Protein AF-A0A383VF14-F1 (afdb_monomer_lite)

pLDDT: mean 72.53, std 19.48, range [25.81, 95.06]

Secondary structure (DSSP, 8-state):
----TTTTT-SSSSSEEEHHHHHHHHHHHTTT-TTHHHHHHHHHHHHHHHHHHHHHHHT--S-------------S-------SEEEHHHHHHHHHHHHTT-PPPP--HHHHHHHHHHHHHHHHHSEEETTTTEEE--S-PPPP------EEEEEETTEEEEE---BTTB-PPPEEEHHHHHHHHHHHHHH-SSHHHHHHHHHHHHHHHHH-------

Organism: Tetradesmus obliquus (NCBI:txid3088)

Sequence (218 aa):
MHGPPGEYADLNGDGKVDLVELARVLRAASKRYPHLAEHAAHLEAKNSRLGQAVCSAATAGGSAPCQLKASCPASKTCDLQAHDAMSCEEFKALLEKIDSKLRGLLATAQVAKQQGEFLAGVLASGRWEARSGQLAMKPQQPPFKYFHKGSLAYVGSDNAVMDIPRVGPLALPPLLGGQAGLLWRSYEVYAQISWGKKLRVAGEFLRTKLFGRNFSNF

InterPro domains:
  IPR018247 EF-Hand 1, calcium-binding site [PS00018] (10-22)
  IPR045024 Alternative NADH dehydrogenase [PTHR43706] (96-217)
  IPR054585 External alternative NADH-ubiquinone oxidoreductase-like, C-terminal domain [PF22366] (148-214)

Structure (mmCIF, N/CA/C/O backbone):
data_AF-A0A383VF14-F1
#
_entry.id   AF-A0A383VF14-F1
#
loop_
_atom_site.group_PDB
_atom_site.id
_atom_site.type_symbol
_atom_site.label_atom_id
_atom_site.label_alt_id
_atom_site.label_comp_id
_atom_site.label_asym_id
_atom_site.label_entity_id
_atom_site.label_seq_id
_atom_site.pdbx_PDB_ins_code
_atom_site.Cartn_x
_atom_site.Cartn_y
_atom_site.Cartn_z
_atom_site.occupancy
_atom_site.B_iso_or_equiv
_atom_site.auth_seq_id
_atom_site.auth_comp_id
_atom_site.auth_asym_id
_atom_site.auth_atom_id
_atom_site.pdbx_PDB_model_num
ATOM 1 N N . MET A 1 1 ? -40.628 -0.993 18.154 1.00 36.34 1 MET A N 1
ATOM 2 C CA . MET A 1 1 ? -40.624 0.252 18.947 1.00 36.34 1 MET A CA 1
ATOM 3 C C . MET A 1 1 ? -39.534 1.148 18.385 1.00 36.34 1 MET A C 1
ATOM 5 O O . MET A 1 1 ? -38.370 0.909 18.666 1.00 36.34 1 MET A O 1
ATOM 9 N N . HIS A 1 2 ? -39.890 2.064 17.484 1.00 37.75 2 HIS A N 1
ATOM 10 C CA . HIS A 1 2 ? -38.945 2.974 16.830 1.00 37.75 2 HIS A CA 1
ATOM 11 C C . HIS A 1 2 ? -39.374 4.409 17.154 1.00 37.75 2 HIS A C 1
ATOM 13 O O . HIS A 1 2 ? -40.258 4.948 16.498 1.00 37.75 2 HIS A O 1
ATOM 19 N N . GLY A 1 3 ? -38.795 4.974 18.216 1.00 39.62 3 GLY A N 1
ATOM 20 C CA . GLY A 1 3 ? -38.804 6.418 18.473 1.00 39.62 3 GLY A CA 1
ATOM 21 C C . GLY A 1 3 ? -37.664 7.111 17.710 1.00 39.62 3 GLY A C 1
ATOM 22 O O . GLY A 1 3 ? -36.742 6.418 17.256 1.00 39.62 3 GLY A O 1
ATOM 23 N N . PRO A 1 4 ? -37.723 8.441 17.528 1.00 41.03 4 PRO A N 1
ATOM 24 C CA . PRO A 1 4 ? -36.755 9.212 16.749 1.00 41.03 4 PRO A CA 1
ATOM 25 C C . PRO A 1 4 ? -35.310 9.064 17.273 1.00 41.03 4 PRO A C 1
ATOM 27 O O . PRO A 1 4 ? -35.102 8.917 18.475 1.00 41.03 4 PRO A O 1
ATOM 30 N N . PRO A 1 5 ? -34.292 9.137 16.389 1.00 48.50 5 PRO A N 1
ATOM 31 C CA . PRO A 1 5 ? -32.897 8.807 16.699 1.00 48.50 5 PRO A CA 1
ATOM 32 C C . PRO A 1 5 ? -32.195 9.639 17.786 1.00 48.50 5 PRO A C 1
ATOM 34 O O . PRO A 1 5 ? -31.083 9.297 18.179 1.00 48.50 5 PRO A O 1
ATOM 37 N N . GLY A 1 6 ? -32.811 10.730 18.248 1.00 48.41 6 GLY A N 1
ATOM 38 C CA . GLY A 1 6 ? -32.229 11.649 19.232 1.00 48.41 6 GLY A CA 1
ATOM 39 C C . GLY A 1 6 ? -32.625 11.376 20.683 1.00 48.41 6 GLY A C 1
ATOM 40 O O . GLY A 1 6 ? -31.916 11.804 21.583 1.00 48.41 6 GLY A O 1
ATOM 41 N N . GLU A 1 7 ? -33.709 10.638 20.921 1.00 53.25 7 GLU A N 1
ATOM 42 C CA . GLU A 1 7 ? -34.327 10.517 22.253 1.00 53.25 7 GLU A CA 1
ATOM 43 C C . GLU A 1 7 ? -33.590 9.528 23.176 1.00 53.25 7 GLU A C 1
ATOM 45 O O . GLU A 1 7 ? -33.872 9.434 24.361 1.00 53.25 7 GLU A O 1
ATOM 50 N N . TYR A 1 8 ? -32.631 8.762 22.645 1.00 57.91 8 TYR A N 1
ATOM 51 C CA . TYR A 1 8 ? -31.917 7.739 23.422 1.00 57.91 8 TYR A CA 1
ATOM 52 C C . TYR A 1 8 ? -30.677 8.266 24.152 1.00 57.91 8 TYR A C 1
ATOM 54 O O . TYR A 1 8 ? -30.090 7.530 24.947 1.00 57.91 8 TYR A O 1
ATOM 62 N N . ALA A 1 9 ? -30.214 9.469 23.801 1.00 62.44 9 ALA A N 1
ATOM 63 C CA . ALA A 1 9 ? -28.977 10.030 24.336 1.00 62.44 9 ALA A CA 1
ATOM 64 C C . ALA A 1 9 ? -29.211 10.969 25.521 1.00 62.44 9 ALA A C 1
ATOM 66 O O . ALA A 1 9 ? -28.377 10.997 26.418 1.00 62.44 9 ALA A O 1
ATOM 67 N N . ASP A 1 10 ? -30.339 11.670 25.517 1.00 69.25 10 ASP A N 1
ATOM 68 C CA . ASP A 1 10 ? -30.781 12.595 26.556 1.00 69.25 10 ASP A CA 1
ATOM 69 C C . ASP A 1 10 ? -31.700 11.831 27.528 1.00 69.25 10 ASP A C 1
ATOM 71 O O . ASP A 1 10 ? -32.821 11.457 27.179 1.00 69.25 10 ASP A O 1
ATOM 75 N N . LEU A 1 11 ? -31.186 11.489 28.715 1.00 67.12 11 LEU A N 1
ATOM 76 C CA . LEU A 1 11 ? -31.912 10.693 29.715 1.00 67.12 11 LEU A CA 1
ATOM 77 C C . LEU A 1 11 ? -32.597 11.568 30.768 1.00 67.12 11 LEU A C 1
ATOM 79 O O . LEU A 1 11 ? -33.453 11.071 31.504 1.00 67.12 11 LEU A O 1
ATOM 83 N N . ASN A 1 12 ? -32.194 12.831 30.875 1.00 73.62 12 ASN A N 1
ATOM 84 C CA . ASN A 1 12 ? -32.719 13.793 31.835 1.00 73.62 12 ASN A CA 1
ATOM 85 C C . ASN A 1 12 ? -33.833 14.679 31.224 1.00 73.62 12 ASN A C 1
ATOM 87 O O . ASN A 1 12 ? -34.572 15.317 31.975 1.00 73.62 12 ASN A O 1
ATOM 91 N N . GLY A 1 13 ? -34.011 14.643 29.899 1.00 70.69 13 GLY A N 1
ATOM 92 C CA . GLY A 1 13 ? -35.032 15.363 29.145 1.00 70.69 13 GLY A CA 1
ATOM 93 C C . GLY A 1 13 ? -34.761 16.862 29.024 1.00 70.69 13 GLY A C 1
ATOM 94 O O . GLY A 1 13 ? -35.712 17.632 28.864 1.00 70.69 13 GLY A O 1
ATOM 95 N N . ASP A 1 14 ? -33.509 17.299 29.160 1.00 75.81 14 ASP A N 1
ATOM 96 C CA . ASP A 1 14 ? -33.130 18.714 29.191 1.00 75.81 14 ASP A CA 1
ATOM 97 C C . ASP A 1 14 ? -32.786 19.306 27.809 1.00 75.81 14 ASP A C 1
ATOM 99 O O . ASP A 1 14 ? -32.550 20.515 27.684 1.00 75.81 14 ASP A O 1
ATOM 103 N N . GLY A 1 15 ? -32.798 18.484 26.755 1.00 69.81 15 GLY A N 1
ATOM 104 C CA . GLY A 1 15 ? -32.463 18.868 25.386 1.00 69.81 15 GLY A CA 1
ATOM 105 C C . GLY A 1 15 ? -30.963 19.078 25.145 1.00 69.81 15 GLY A C 1
ATOM 106 O O . GLY A 1 15 ? -30.573 19.558 24.072 1.00 69.81 15 GLY A O 1
ATOM 107 N N . LYS A 1 16 ? -30.111 18.749 26.116 1.00 74.12 16 LYS A N 1
ATOM 108 C CA . LYS A 1 16 ? -28.647 18.779 26.052 1.00 74.12 16 LY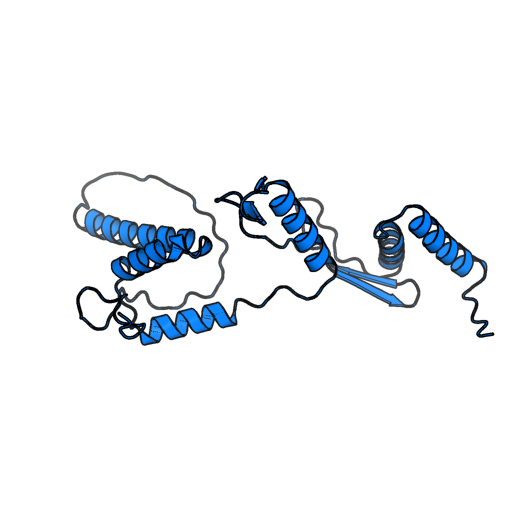S A CA 1
ATOM 109 C C . LYS A 1 16 ? -28.113 17.357 26.241 1.00 74.12 16 LYS A C 1
ATOM 111 O O . LYS A 1 16 ? -28.851 16.419 26.501 1.00 74.12 16 LYS A O 1
ATOM 116 N N . VAL A 1 17 ? -26.825 17.168 25.960 1.00 73.38 17 VAL A N 1
ATOM 117 C CA . VAL A 1 17 ? -26.173 15.868 26.159 1.00 73.38 17 VAL A CA 1
ATOM 118 C C . VAL A 1 17 ? -24.937 16.092 27.007 1.00 73.38 17 VAL A C 1
ATOM 120 O O . VAL A 1 17 ? -23.941 16.655 26.539 1.00 73.38 17 VAL A O 1
ATOM 123 N N . ASP A 1 18 ? -24.995 15.629 28.249 1.00 76.25 18 ASP A N 1
ATOM 124 C CA . ASP A 1 18 ? -23.868 15.720 29.167 1.00 76.25 18 ASP A CA 1
ATOM 125 C C . ASP A 1 18 ? -22.747 14.749 28.770 1.00 76.25 18 ASP A C 1
ATOM 127 O O . ASP A 1 18 ? -22.966 13.688 28.176 1.00 76.25 18 ASP A O 1
ATOM 131 N N . LEU A 1 19 ? -21.510 15.052 29.177 1.00 73.06 19 LEU A N 1
ATOM 132 C CA . LEU A 1 19 ? -20.345 14.171 28.984 1.00 73.06 19 LEU A CA 1
ATOM 133 C C . LEU A 1 19 ? -20.573 12.752 29.536 1.00 73.06 19 LEU A C 1
ATOM 135 O O . LEU A 1 19 ? -20.058 11.775 28.985 1.00 73.06 19 LEU A O 1
ATOM 139 N N . VAL A 1 20 ? -21.354 12.634 30.614 1.00 76.38 20 VAL A N 1
ATOM 140 C CA . VAL A 1 20 ? -21.713 11.362 31.260 1.00 76.38 20 VAL A CA 1
ATOM 141 C C . VAL A 1 20 ? -22.677 10.552 30.397 1.00 76.38 20 VAL A C 1
ATOM 143 O O . VAL A 1 20 ? -22.502 9.341 30.231 1.00 76.38 20 VAL A O 1
ATOM 146 N N . GLU A 1 21 ? -23.687 11.212 29.843 1.00 80.44 21 GLU A N 1
ATOM 147 C CA . GLU A 1 21 ? -24.684 10.594 28.975 1.00 80.44 21 GLU A CA 1
ATOM 148 C C . GLU A 1 21 ? -24.051 10.188 27.646 1.00 80.44 21 GLU A C 1
ATOM 150 O O . GLU A 1 21 ? -24.181 9.039 27.220 1.00 80.44 21 GLU A O 1
ATOM 155 N N . LEU A 1 22 ? -23.230 11.066 27.064 1.00 80.12 22 LEU A N 1
ATOM 156 C CA . LEU A 1 22 ? -22.477 10.792 25.848 1.00 80.12 22 LEU A CA 1
ATOM 157 C C . LEU A 1 22 ? -21.520 9.605 26.015 1.00 80.12 22 LEU A C 1
ATOM 159 O O . LEU A 1 22 ? -21.487 8.712 25.165 1.00 80.12 22 LEU A O 1
ATOM 163 N N . ALA A 1 23 ? -20.754 9.554 27.109 1.00 79.50 23 ALA A N 1
ATOM 164 C CA . ALA A 1 23 ? -19.870 8.426 27.392 1.00 79.50 23 ALA A CA 1
ATOM 165 C C . ALA A 1 23 ? -20.654 7.108 27.497 1.00 79.50 23 ALA A C 1
ATOM 167 O O . ALA A 1 23 ? -20.235 6.089 26.945 1.00 79.50 23 ALA A O 1
ATOM 168 N N . ARG A 1 24 ? -21.827 7.132 28.139 1.00 79.19 24 ARG A N 1
ATOM 169 C CA . ARG A 1 24 ? -22.715 5.971 28.281 1.00 79.19 24 ARG A CA 1
ATOM 170 C C . ARG A 1 24 ? -23.269 5.507 26.936 1.00 79.19 24 ARG A C 1
ATOM 172 O O . ARG A 1 24 ? -23.232 4.309 26.653 1.00 79.19 24 ARG A O 1
ATOM 179 N N . VAL A 1 25 ? -23.722 6.432 26.091 1.00 82.56 25 VAL A N 1
ATOM 180 C CA . VAL A 1 25 ? -24.213 6.142 24.735 1.00 82.56 25 VAL A CA 1
ATOM 181 C C . VAL A 1 25 ? -23.100 5.553 23.877 1.00 82.56 25 VAL A C 1
ATOM 183 O O . VAL A 1 25 ? -23.288 4.505 23.261 1.00 82.56 25 VAL A O 1
ATOM 186 N N . LEU A 1 26 ? -21.911 6.157 23.887 1.00 78.75 26 LEU A N 1
ATOM 187 C CA . LEU A 1 26 ? -20.752 5.648 23.152 1.00 78.75 26 LEU A CA 1
ATOM 188 C C . LEU A 1 26 ? -20.317 4.270 23.655 1.00 78.75 26 LEU A C 1
ATOM 190 O O . LEU A 1 26 ? -19.929 3.422 22.854 1.00 78.75 26 LEU A O 1
ATOM 194 N N . ARG A 1 27 ? -20.442 3.996 24.957 1.00 80.44 27 ARG A N 1
ATOM 195 C CA . ARG A 1 27 ? -20.149 2.679 25.538 1.00 80.44 27 ARG A CA 1
ATOM 196 C C . ARG A 1 27 ? -21.215 1.631 25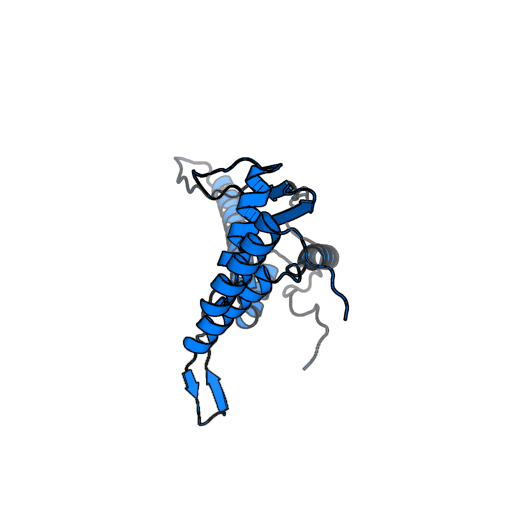.224 1.00 80.44 27 ARG A C 1
ATOM 198 O O . ARG A 1 27 ? -20.897 0.452 25.096 1.00 80.44 27 ARG A O 1
ATOM 205 N N . ALA A 1 28 ? -22.470 2.035 25.057 1.00 81.38 28 ALA A N 1
ATOM 206 C CA . ALA A 1 28 ? -23.517 1.158 24.545 1.00 81.38 28 ALA A CA 1
ATOM 207 C C . ALA A 1 28 ? -23.299 0.856 23.053 1.00 81.38 28 ALA A C 1
ATOM 209 O O . ALA A 1 28 ? -23.361 -0.304 22.639 1.00 81.38 28 ALA A O 1
ATOM 210 N N . ALA A 1 29 ? -22.962 1.878 22.263 1.00 79.56 29 ALA A N 1
ATOM 211 C CA . ALA A 1 29 ? -22.654 1.763 20.842 1.00 79.56 29 ALA A CA 1
ATOM 212 C C . ALA A 1 29 ? -21.360 0.976 20.578 1.00 79.56 29 ALA A C 1
ATOM 214 O O . ALA A 1 29 ? -21.258 0.294 19.556 1.00 79.56 29 ALA A O 1
ATOM 215 N N . SER A 1 30 ? -20.397 0.995 21.506 1.00 80.12 30 SER A N 1
ATOM 216 C CA . SER A 1 30 ? -19.124 0.285 21.347 1.00 80.12 30 SER A CA 1
ATOM 217 C C . SER A 1 30 ? -19.275 -1.235 21.271 1.00 80.12 30 SER A C 1
ATOM 219 O O . SER A 1 30 ? -18.453 -1.895 20.637 1.00 80.12 30 SER A O 1
ATOM 221 N N . LYS A 1 31 ? -20.373 -1.790 21.810 1.00 77.75 31 LYS A N 1
ATOM 222 C CA . LYS A 1 31 ? -20.743 -3.207 21.634 1.00 77.75 31 LYS A CA 1
ATOM 223 C C . LYS A 1 31 ? -20.913 -3.588 20.161 1.00 77.75 31 LYS A C 1
ATOM 225 O O . LYS A 1 31 ? -20.685 -4.737 19.801 1.00 77.75 31 LYS A O 1
ATOM 230 N N . ARG A 1 32 ? -21.322 -2.632 19.321 1.00 77.06 32 ARG A N 1
ATOM 231 C CA . ARG A 1 32 ? -21.486 -2.799 17.870 1.00 77.06 32 ARG A CA 1
ATOM 232 C C . ARG A 1 32 ? -20.312 -2.218 17.081 1.00 77.06 32 ARG A C 1
ATOM 234 O O . ARG A 1 32 ? -19.979 -2.742 16.024 1.00 77.06 32 ARG A O 1
ATOM 241 N N . TYR A 1 33 ? -19.672 -1.173 17.606 1.00 75.62 33 TYR A N 1
ATOM 242 C CA . TYR A 1 33 ? -18.582 -0.447 16.957 1.00 75.62 33 TYR A CA 1
ATOM 243 C C . TYR A 1 33 ? -17.360 -0.327 17.888 1.00 75.62 33 TYR A C 1
ATOM 245 O O . TYR A 1 33 ? -17.250 0.642 18.640 1.00 75.62 33 TYR A O 1
ATOM 253 N N . PRO A 1 34 ? -16.396 -1.265 17.835 1.00 74.12 34 PRO A N 1
ATOM 254 C CA . PRO A 1 34 ? -15.325 -1.362 18.833 1.00 74.12 34 PRO A CA 1
ATOM 255 C C . PRO A 1 34 ? -14.395 -0.137 18.890 1.00 74.12 34 PRO A C 1
ATOM 257 O O . PRO A 1 34 ? -13.812 0.134 19.936 1.00 74.12 34 PRO A O 1
ATOM 260 N N . HIS A 1 35 ? -14.298 0.648 17.812 1.00 72.94 35 HIS A N 1
ATOM 261 C CA . HIS A 1 35 ? -13.503 1.883 17.786 1.00 72.94 35 HIS A CA 1
ATOM 262 C C . HIS A 1 35 ? -14.054 2.982 18.714 1.00 72.94 35 HIS A C 1
ATOM 264 O O . HIS A 1 35 ? -13.301 3.840 19.164 1.00 72.94 35 HIS A O 1
ATOM 270 N N . LEU A 1 36 ? -15.347 2.943 19.059 1.00 72.44 36 LEU A N 1
ATOM 271 C CA . LEU A 1 36 ? -15.965 3.919 19.964 1.00 72.44 36 LEU A CA 1
ATOM 272 C C . LEU A 1 36 ? -15.592 3.687 21.437 1.00 72.44 36 LEU A C 1
ATOM 274 O O . LEU A 1 36 ? -15.771 4.583 22.259 1.00 72.44 36 LEU A O 1
ATOM 278 N N . ALA A 1 37 ? -15.047 2.514 21.782 1.00 74.25 37 ALA A N 1
ATOM 279 C CA . ALA A 1 37 ? -14.656 2.193 23.153 1.00 74.25 37 ALA A CA 1
ATOM 280 C C . ALA A 1 37 ? -13.527 3.101 23.668 1.00 74.25 37 ALA A C 1
ATOM 282 O O . ALA A 1 37 ? -13.565 3.530 24.820 1.00 74.25 37 ALA A O 1
ATOM 283 N N . GLU A 1 38 ? -12.553 3.433 22.813 1.00 73.25 38 GLU A N 1
ATOM 284 C CA . GLU A 1 38 ? -11.454 4.337 23.174 1.00 73.25 38 GLU A CA 1
ATOM 285 C C . GLU A 1 38 ? -11.965 5.760 23.429 1.00 73.25 38 GLU A C 1
ATOM 287 O O . GLU A 1 38 ? -11.553 6.411 24.390 1.00 73.25 38 GLU A O 1
ATOM 292 N N . HIS A 1 39 ? -12.923 6.218 22.621 1.00 73.56 39 HIS A N 1
ATOM 293 C CA . HIS A 1 39 ? -13.555 7.523 22.792 1.00 73.56 39 HIS A CA 1
ATOM 294 C C . HIS A 1 39 ? -14.384 7.594 24.078 1.00 73.56 39 HIS A C 1
ATOM 296 O O . HIS A 1 39 ? -14.264 8.570 24.816 1.00 73.56 39 HIS A O 1
ATOM 302 N N . ALA A 1 40 ? -15.154 6.549 24.393 1.00 76.38 40 ALA A N 1
ATOM 303 C CA . ALA A 1 40 ? -15.890 6.463 25.652 1.00 76.38 40 ALA A CA 1
ATOM 304 C C . ALA A 1 40 ? -14.943 6.510 26.864 1.00 76.38 40 ALA A C 1
ATOM 306 O O . ALA A 1 40 ? -15.148 7.309 27.774 1.00 76.38 40 ALA A O 1
ATOM 307 N N . ALA A 1 41 ? -13.854 5.733 26.842 1.00 76.44 41 ALA A N 1
ATOM 308 C CA . ALA A 1 41 ? -12.850 5.739 27.907 1.00 76.44 41 ALA A CA 1
ATOM 309 C C . ALA A 1 41 ? -12.159 7.106 28.059 1.00 76.44 41 ALA A C 1
ATOM 311 O O . ALA A 1 41 ? -11.885 7.554 29.172 1.00 76.44 41 ALA A O 1
ATOM 312 N N . HIS A 1 42 ? -11.899 7.800 26.949 1.00 79.50 42 HIS A N 1
ATOM 313 C CA . HIS A 1 42 ? -11.309 9.136 26.973 1.00 79.50 42 HIS A CA 1
ATOM 314 C C . HIS A 1 42 ? -12.253 10.187 27.578 1.00 79.50 42 HIS A C 1
ATOM 316 O O . HIS A 1 42 ? -11.807 11.058 28.328 1.00 79.50 42 HIS A O 1
ATOM 322 N N . LEU A 1 43 ? -13.552 10.106 27.281 1.00 75.81 43 LEU A N 1
ATOM 323 C CA . LEU A 1 43 ? -14.564 11.002 27.844 1.00 75.81 43 LEU A CA 1
ATOM 324 C C . LEU A 1 43 ? -14.787 10.734 29.339 1.00 75.81 43 LEU A C 1
ATOM 326 O O . LEU A 1 43 ? -14.811 11.677 30.127 1.00 75.81 43 LEU A O 1
ATOM 330 N N . GLU A 1 44 ? -14.831 9.466 29.755 1.00 77.44 44 GLU A N 1
ATOM 331 C CA . GLU A 1 44 ? -14.886 9.071 31.172 1.00 77.44 44 GLU A CA 1
ATOM 332 C C . GLU A 1 44 ? -13.663 9.571 31.952 1.00 77.44 44 GLU A C 1
ATOM 334 O O . GLU A 1 44 ? -13.801 10.064 33.074 1.00 77.44 44 GLU A O 1
ATOM 339 N N . ALA A 1 45 ? -12.470 9.508 31.350 1.00 75.81 45 ALA A N 1
ATOM 340 C CA . ALA A 1 45 ? -11.236 10.028 31.937 1.00 75.81 45 ALA A CA 1
ATOM 341 C C . ALA A 1 45 ? -11.247 11.560 32.083 1.00 75.81 45 ALA A C 1
ATOM 343 O O . ALA A 1 45 ? -10.705 12.091 33.051 1.00 75.81 45 ALA A O 1
ATOM 344 N N . LYS A 1 46 ? -11.862 12.292 31.146 1.00 73.31 46 LYS A N 1
ATOM 345 C CA . LYS A 1 46 ? -12.046 13.748 31.266 1.00 73.31 46 LYS A CA 1
ATOM 346 C C . LYS A 1 46 ? -13.040 14.103 32.366 1.00 73.31 46 LYS A C 1
ATOM 348 O O . LYS A 1 46 ? -12.728 14.967 33.179 1.00 73.31 46 LYS A O 1
ATOM 353 N N . ASN A 1 47 ? -14.164 13.391 32.441 1.00 71.44 47 ASN A N 1
ATOM 354 C CA . ASN A 1 47 ? -15.162 13.587 33.490 1.00 71.44 47 ASN A CA 1
ATOM 355 C C . ASN A 1 47 ? -14.577 13.328 34.890 1.00 71.44 47 ASN A C 1
ATOM 357 O O . ASN A 1 47 ? -14.742 14.126 35.805 1.00 71.44 47 ASN A O 1
ATOM 361 N N . SER A 1 48 ? -13.805 12.250 35.049 1.00 62.09 48 SER A N 1
ATOM 362 C CA . SER A 1 48 ? -13.144 11.940 36.324 1.00 62.09 48 SER A CA 1
ATOM 363 C C . SER A 1 48 ? -12.012 12.913 36.671 1.00 62.09 48 SER A C 1
ATOM 365 O O . SER A 1 48 ? -11.826 13.200 37.847 1.00 62.09 48 SER A O 1
ATOM 367 N N . ARG A 1 49 ? -11.307 13.503 35.694 1.00 59.91 49 ARG A N 1
ATOM 368 C CA . ARG A 1 49 ? -10.336 14.590 35.941 1.00 59.91 49 ARG A CA 1
ATOM 369 C C . ARG A 1 49 ? -10.996 15.912 36.331 1.00 59.91 49 ARG A C 1
ATOM 371 O O . ARG A 1 49 ? -10.447 16.605 37.177 1.00 59.91 49 ARG A O 1
ATOM 378 N N . LEU A 1 50 ? -12.152 16.245 35.759 1.00 49.66 50 LEU A N 1
ATOM 379 C CA . LEU A 1 50 ? -12.971 17.390 36.175 1.00 49.66 50 LEU A CA 1
ATOM 380 C C . LEU A 1 50 ? -13.544 17.171 37.581 1.00 49.66 50 LEU A C 1
ATOM 382 O O . LEU A 1 50 ? -13.388 18.035 38.436 1.00 49.66 50 LEU A O 1
ATOM 386 N N . GLY A 1 51 ? -14.068 15.979 37.874 1.00 48.22 51 GLY A N 1
ATOM 387 C CA . GLY A 1 51 ? -14.508 15.601 39.220 1.00 48.22 51 GLY A CA 1
ATOM 388 C C . GLY A 1 51 ? -13.372 15.607 40.248 1.00 48.22 51 GLY A C 1
ATOM 389 O O . GLY A 1 51 ? -13.543 16.106 41.354 1.00 48.22 51 GLY A O 1
ATOM 390 N N . GLN A 1 52 ? -12.177 15.136 39.882 1.00 49.12 52 GLN A N 1
ATOM 391 C CA . GLN A 1 52 ? -11.001 15.145 40.755 1.00 49.12 52 GLN A CA 1
ATOM 392 C C . GLN A 1 52 ? -10.416 16.558 40.918 1.00 49.12 52 GLN A C 1
ATOM 394 O O . GLN A 1 52 ? -9.959 16.881 42.008 1.00 49.12 52 GLN A O 1
ATOM 399 N N . ALA A 1 53 ? -10.502 17.423 39.900 1.00 40.03 53 ALA A N 1
ATOM 400 C CA . ALA A 1 53 ? -10.154 18.841 39.994 1.00 40.03 53 ALA A CA 1
ATOM 401 C C . ALA A 1 53 ? -11.124 19.606 40.914 1.00 40.03 53 ALA A C 1
ATOM 403 O O . ALA A 1 53 ? -10.670 20.352 41.778 1.00 40.03 53 ALA A O 1
ATOM 404 N N . VAL A 1 54 ? -12.433 19.354 40.809 1.00 41.72 54 VAL A N 1
ATOM 405 C CA . VAL A 1 54 ? -13.473 19.937 41.678 1.00 41.72 54 VAL A CA 1
ATOM 406 C C . VAL A 1 54 ? -13.366 19.405 43.115 1.00 41.72 54 VAL A C 1
ATOM 408 O O . VAL A 1 54 ? -13.425 20.188 44.061 1.00 41.72 54 VAL A O 1
ATOM 411 N N . CYS A 1 55 ? -13.087 18.111 43.309 1.00 32.00 55 CYS A N 1
ATOM 412 C CA . CYS A 1 55 ? -12.789 17.555 44.632 1.00 32.00 55 CYS A CA 1
ATOM 413 C C . CYS A 1 55 ? -11.467 18.092 45.205 1.00 32.00 55 CYS A C 1
ATOM 415 O O . CYS A 1 55 ? -11.411 18.394 46.392 1.00 32.00 55 CYS A O 1
ATOM 417 N N . SER A 1 56 ? -10.424 18.288 44.390 1.00 30.66 56 SER A N 1
ATOM 418 C CA . SER A 1 56 ? -9.146 18.868 44.841 1.00 30.66 56 SER A CA 1
ATOM 419 C C . SER A 1 56 ? -9.211 20.378 45.099 1.00 30.66 56 SER A C 1
ATOM 421 O O . SER A 1 56 ? -8.452 20.883 45.919 1.00 30.66 56 SER A O 1
ATOM 423 N N . ALA A 1 57 ? -10.161 21.092 44.486 1.00 35.50 57 ALA A N 1
ATOM 424 C CA . ALA A 1 57 ? -10.502 22.466 44.853 1.00 35.50 57 ALA A CA 1
ATOM 425 C C . ALA A 1 57 ? -11.290 22.526 46.177 1.00 35.50 57 ALA A C 1
ATOM 427 O O . ALA A 1 57 ? -11.163 23.493 46.922 1.00 35.50 57 ALA A O 1
ATOM 428 N N . ALA A 1 58 ? -12.036 21.466 46.514 1.00 34.53 58 ALA A N 1
ATOM 429 C CA . ALA A 1 58 ? -12.680 21.291 47.819 1.00 34.53 58 ALA A CA 1
ATOM 430 C C . ALA A 1 58 ? -11.741 20.711 48.903 1.00 34.53 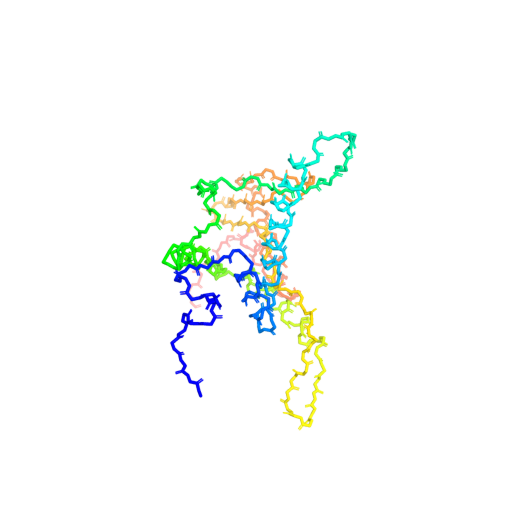58 ALA A C 1
ATOM 432 O O . ALA A 1 58 ? -12.063 20.759 50.086 1.00 34.53 58 ALA A O 1
ATOM 433 N N . THR A 1 59 ? -10.566 20.197 48.524 1.00 38.38 59 THR A N 1
ATOM 434 C CA . THR A 1 59 ? -9.521 19.700 49.439 1.00 38.38 59 THR A CA 1
ATOM 435 C C . THR A 1 59 ? -8.147 20.266 49.074 1.00 38.38 59 THR A C 1
ATOM 437 O O . THR A 1 59 ? -7.167 19.550 48.887 1.00 38.38 59 THR A O 1
ATOM 440 N N . ALA A 1 60 ? -8.046 21.594 49.018 1.00 37.59 60 ALA A N 1
ATOM 441 C CA . ALA A 1 60 ? -6.759 22.276 49.091 1.00 37.59 60 ALA A CA 1
ATOM 442 C C . ALA A 1 60 ? -6.285 22.298 50.554 1.00 37.59 60 ALA A C 1
ATOM 444 O O . ALA A 1 60 ? -6.412 23.286 51.272 1.00 37.59 60 ALA A O 1
ATOM 445 N N . GLY A 1 61 ? -5.752 21.155 50.982 1.00 31.86 61 GLY A N 1
ATOM 446 C CA . GLY A 1 61 ? -5.102 20.934 52.264 1.00 31.86 61 GLY A CA 1
ATOM 447 C C . GLY A 1 61 ? -4.140 19.750 52.176 1.00 31.86 61 GLY A C 1
ATOM 448 O O . GLY A 1 61 ? -4.396 18.716 52.773 1.00 31.86 61 GLY A O 1
ATOM 449 N N . GLY A 1 62 ? -3.033 19.910 51.437 1.00 29.95 62 GLY A N 1
ATOM 450 C CA . GLY A 1 62 ? -1.798 19.145 51.666 1.00 29.95 62 GLY A CA 1
ATOM 451 C C . GLY A 1 62 ? -1.406 18.029 50.676 1.00 29.95 62 GLY A C 1
ATOM 452 O O . GLY A 1 62 ? -1.990 16.956 50.646 1.00 29.95 62 GLY A O 1
ATOM 453 N N . SER A 1 63 ? -0.260 18.259 50.017 1.00 26.48 63 SER A N 1
ATOM 454 C CA . SER A 1 63 ? 0.774 17.299 49.556 1.00 26.48 63 SER A CA 1
ATOM 455 C C . SER A 1 63 ? 0.598 16.435 48.279 1.00 26.48 63 SER A C 1
ATOM 457 O O . SER A 1 63 ? 0.004 15.369 48.292 1.00 26.48 63 SER A O 1
ATOM 459 N N . ALA A 1 64 ? 1.303 16.895 47.228 1.00 36.47 64 ALA A N 1
ATOM 460 C CA . ALA A 1 64 ? 2.257 16.198 46.331 1.00 36.47 64 ALA A CA 1
ATOM 461 C C . ALA A 1 64 ? 1.822 15.051 45.364 1.00 36.47 64 ALA A C 1
ATOM 463 O O . ALA A 1 64 ? 0.878 14.317 45.623 1.00 36.47 64 ALA A O 1
ATOM 464 N N . PRO A 1 65 ? 2.512 14.890 44.202 1.00 40.81 65 PRO A N 1
ATOM 465 C CA . PRO A 1 65 ? 1.860 14.568 42.927 1.00 40.81 65 PRO A CA 1
ATOM 466 C C . PRO A 1 65 ? 2.208 13.187 42.335 1.00 40.81 65 PRO A C 1
ATOM 468 O O . PRO A 1 65 ? 3.344 12.725 42.412 1.00 40.81 65 PRO A O 1
ATOM 471 N N . CYS A 1 66 ? 1.263 12.585 41.605 1.00 25.81 66 CYS A N 1
ATOM 472 C CA . CYS A 1 66 ? 1.522 11.443 40.722 1.00 25.81 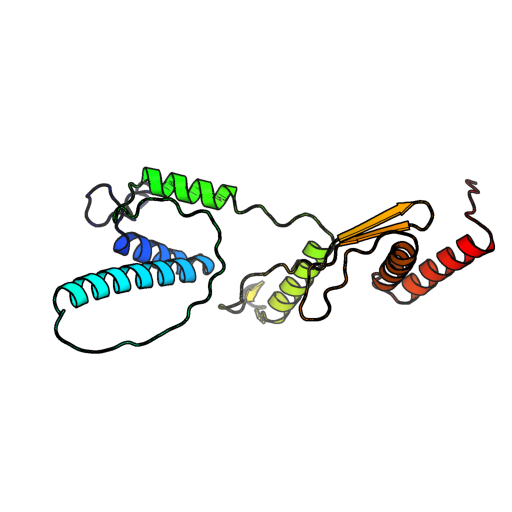66 CYS A CA 1
ATOM 473 C C . CYS A 1 66 ? 1.575 11.901 39.255 1.00 25.81 66 CYS A C 1
ATOM 475 O O . CYS A 1 66 ? 0.566 12.255 38.649 1.00 25.81 66 CYS A O 1
ATOM 477 N N . GLN A 1 67 ? 2.779 11.897 38.687 1.00 31.48 67 GLN A N 1
ATOM 478 C CA . GLN A 1 67 ? 3.054 12.185 37.280 1.00 31.48 67 GLN A CA 1
ATOM 479 C C . GLN A 1 67 ? 2.752 10.946 36.423 1.00 31.48 67 GLN A C 1
ATOM 481 O O . GLN A 1 67 ? 3.511 9.980 36.457 1.00 31.48 67 GLN A O 1
ATOM 486 N N . LEU A 1 68 ? 1.696 10.982 35.602 1.00 30.52 68 LEU A N 1
ATOM 487 C CA . LEU A 1 68 ? 1.526 10.040 34.489 1.00 30.52 68 LEU A CA 1
ATOM 488 C C . LEU A 1 68 ? 1.628 10.803 33.161 1.00 30.52 68 LEU A C 1
ATOM 490 O O . LEU A 1 68 ? 0.681 11.448 32.706 1.00 30.52 68 LEU A O 1
ATOM 494 N N . LYS A 1 69 ? 2.818 10.738 32.553 1.00 31.88 69 LYS A N 1
ATOM 495 C CA . LYS A 1 69 ? 3.099 11.208 31.191 1.00 31.88 69 LYS A CA 1
ATOM 496 C C . LYS A 1 69 ? 2.194 10.474 30.197 1.00 31.88 69 LYS A C 1
ATOM 498 O O . LYS A 1 69 ? 2.428 9.307 29.902 1.00 31.88 69 LYS A O 1
ATOM 503 N N . ALA A 1 70 ? 1.226 11.178 29.618 1.00 34.59 70 ALA A N 1
ATOM 504 C CA . ALA A 1 70 ? 0.609 10.798 28.353 1.00 34.59 70 ALA A CA 1
ATOM 505 C C . ALA A 1 70 ? 1.133 11.749 27.272 1.00 34.59 70 ALA A C 1
ATOM 507 O O . ALA A 1 70 ? 0.690 12.886 27.139 1.00 34.59 70 ALA A O 1
ATOM 508 N N . SER A 1 71 ? 2.142 11.274 26.544 1.00 29.16 71 SER A N 1
ATOM 509 C CA . SER A 1 71 ? 2.589 11.862 25.286 1.00 29.16 71 SER A CA 1
ATOM 510 C C . SER A 1 71 ? 1.460 11.735 24.264 1.00 29.16 71 SER A C 1
ATOM 512 O O . SER A 1 71 ? 1.075 10.624 23.906 1.00 29.16 71 SER A O 1
ATOM 514 N N . CYS A 1 72 ? 0.922 12.861 23.803 1.00 31.77 72 CYS A N 1
ATOM 515 C CA . CYS A 1 72 ? 0.149 12.943 22.570 1.00 31.77 72 CYS A CA 1
ATOM 516 C C . CYS A 1 72 ? 0.653 14.161 21.782 1.00 31.77 72 CYS A C 1
ATOM 518 O O . CYS A 1 72 ? 0.788 15.241 22.362 1.00 31.77 72 CYS A O 1
ATOM 520 N N . PRO A 1 73 ? 0.981 13.998 20.488 1.00 32.78 73 PRO A N 1
ATOM 521 C CA . PRO A 1 73 ? 1.518 15.072 19.671 1.00 32.78 73 PRO A CA 1
ATOM 522 C C . PRO A 1 73 ? 0.442 16.127 19.420 1.00 32.78 73 PRO A C 1
ATOM 524 O O . PRO A 1 73 ? -0.719 15.813 19.159 1.00 32.78 73 PRO A O 1
ATOM 527 N N . ALA A 1 74 ? 0.857 17.387 19.502 1.00 35.88 74 ALA A N 1
ATOM 528 C CA . ALA A 1 74 ? 0.038 18.561 19.261 1.00 35.88 74 ALA A CA 1
ATOM 529 C C . ALA A 1 74 ? -0.572 18.543 17.846 1.00 35.88 74 ALA A C 1
ATOM 531 O O . ALA A 1 74 ? 0.043 18.988 16.879 1.00 35.88 74 ALA A O 1
ATOM 532 N N . SER A 1 75 ? -1.807 18.056 17.730 1.00 31.66 75 SER A N 1
ATOM 533 C CA . SER A 1 75 ? -2.694 18.394 16.620 1.00 31.66 75 SER A CA 1
ATOM 534 C C . SER A 1 75 ? -3.371 19.719 16.961 1.00 31.66 75 SER A C 1
ATOM 536 O O . SER A 1 75 ? -4.224 19.775 17.845 1.00 31.66 75 SER A O 1
ATOM 538 N N . LYS A 1 76 ? -2.964 20.792 16.277 1.00 33.53 76 LYS A N 1
ATOM 539 C CA . LYS A 1 76 ? -3.461 22.172 16.420 1.00 33.53 76 LYS A CA 1
ATOM 540 C C . LYS A 1 76 ? -4.913 22.354 15.944 1.00 33.53 76 LYS A C 1
ATOM 542 O O . LYS A 1 76 ? -5.177 23.179 15.078 1.00 33.53 76 LYS A O 1
ATOM 547 N N . THR A 1 77 ? -5.867 21.592 16.469 1.00 34.47 77 THR A N 1
ATOM 548 C CA . THR A 1 77 ? -7.293 21.827 16.193 1.00 34.47 77 THR A CA 1
ATOM 549 C C . THR A 1 77 ? -8.163 21.485 17.396 1.00 34.47 77 THR A C 1
ATOM 551 O O . THR A 1 77 ? -8.965 20.562 17.307 1.00 34.47 77 THR A O 1
ATOM 554 N N . CYS A 1 78 ? -8.020 22.207 18.504 1.00 36.69 78 CYS A N 1
ATOM 555 C CA . CYS A 1 78 ? -9.019 22.204 19.575 1.00 36.69 78 CYS A CA 1
ATOM 556 C C . CYS A 1 78 ? -9.118 23.599 20.210 1.00 36.69 78 CYS A C 1
ATOM 558 O O . CYS A 1 78 ? -9.033 23.725 21.424 1.00 36.69 78 CYS A O 1
ATOM 560 N N . ASP A 1 79 ? -9.314 24.638 19.396 1.00 30.94 79 ASP A N 1
ATOM 561 C CA . ASP A 1 79 ? -9.928 25.874 19.893 1.00 30.94 79 ASP A CA 1
ATOM 562 C C . ASP A 1 79 ? -11.446 25.668 19.851 1.00 30.94 79 ASP A C 1
ATOM 564 O O . ASP A 1 79 ? -12.148 26.132 18.958 1.00 30.94 79 ASP A O 1
ATOM 568 N N . LEU A 1 80 ? -11.940 24.845 20.771 1.00 42.19 80 LEU A N 1
ATOM 569 C CA . LEU A 1 80 ? -13.345 24.813 21.145 1.00 42.19 80 LEU A CA 1
ATOM 570 C C . LEU A 1 80 ? -13.346 25.093 22.637 1.00 42.19 80 LEU A C 1
ATOM 572 O O . LEU A 1 80 ? -12.775 24.325 23.415 1.00 42.19 80 LEU A O 1
ATOM 576 N N . GLN A 1 81 ? -13.895 26.250 23.000 1.00 40.50 81 GLN A N 1
ATOM 577 C CA . GLN A 1 81 ? -14.103 26.649 24.384 1.00 40.50 81 GLN A CA 1
ATOM 578 C C . GLN A 1 81 ? -14.714 25.469 25.143 1.00 40.50 81 GLN A C 1
ATOM 580 O O . GLN A 1 81 ? -15.688 24.869 24.691 1.00 40.50 81 GLN A O 1
ATOM 585 N N . ALA A 1 82 ? -14.094 25.112 26.266 1.00 42.16 82 ALA A N 1
ATOM 586 C CA . ALA A 1 82 ? -14.561 24.065 27.159 1.00 42.16 82 ALA A CA 1
ATOM 587 C C . ALA A 1 82 ? -15.850 24.531 27.854 1.00 42.16 82 ALA A C 1
ATOM 589 O O . ALA A 1 82 ? -15.827 24.964 29.002 1.00 42.16 82 ALA A O 1
ATOM 590 N N . HIS A 1 83 ? -16.966 24.505 27.131 1.00 43.38 83 HIS A N 1
ATOM 591 C CA . HIS A 1 83 ? -18.287 24.550 27.730 1.00 43.38 83 HIS A CA 1
ATOM 592 C C . HIS A 1 83 ? -18.693 23.106 28.028 1.00 43.38 83 HIS A C 1
ATOM 594 O O . HIS A 1 83 ? -18.687 22.251 27.146 1.00 43.38 83 HIS A O 1
ATOM 600 N N . ASP A 1 84 ? -18.975 22.845 29.303 1.00 60.97 84 ASP A N 1
ATOM 601 C CA . ASP A 1 84 ? -19.210 21.521 29.905 1.00 60.97 84 ASP A CA 1
ATOM 602 C C . ASP A 1 84 ? -20.486 20.818 29.385 1.00 60.97 84 ASP A C 1
ATOM 604 O O . ASP A 1 84 ? -20.764 19.679 29.746 1.00 60.97 84 ASP A O 1
ATOM 608 N N . ALA A 1 85 ? -21.234 21.475 28.493 1.00 56.34 85 ALA A N 1
ATOM 609 C CA . ALA A 1 85 ? -22.369 20.931 27.762 1.00 56.34 85 ALA A CA 1
ATOM 610 C C . ALA A 1 85 ? -22.332 21.453 26.318 1.00 56.34 85 ALA A C 1
ATOM 612 O O . ALA A 1 85 ? -22.302 22.664 26.093 1.00 56.34 85 ALA A O 1
ATOM 613 N N . MET A 1 86 ? -22.335 20.541 25.345 1.00 63.06 86 MET A N 1
ATOM 614 C CA . MET A 1 86 ? -22.515 20.868 23.930 1.00 63.06 86 MET A CA 1
ATOM 615 C C . MET A 1 86 ? -23.961 20.567 23.551 1.00 63.06 86 MET A C 1
ATOM 617 O O . MET A 1 86 ? -24.496 19.513 23.899 1.00 63.06 86 MET A O 1
ATOM 621 N N . SER A 1 87 ? -24.603 21.484 22.835 1.00 75.12 87 SER A N 1
ATOM 622 C CA . SER A 1 87 ? -25.943 21.237 22.304 1.00 75.12 87 SER A CA 1
ATOM 623 C C . SER A 1 87 ? -25.921 20.055 21.325 1.00 75.12 87 SER A C 1
ATOM 625 O O . SER A 1 87 ? -24.906 19.763 20.685 1.00 75.12 87 SER A O 1
ATOM 627 N N . CYS A 1 88 ? -27.053 19.362 21.176 1.00 74.00 88 CYS A N 1
ATOM 628 C CA . CYS A 1 88 ? -27.163 18.237 20.240 1.00 74.00 88 CYS A CA 1
ATOM 629 C C . CYS A 1 88 ? -26.792 18.647 18.796 1.00 74.00 88 CYS A C 1
ATOM 631 O O . CYS A 1 88 ? -26.238 17.849 18.037 1.00 74.00 88 CYS A O 1
ATOM 633 N N . GLU A 1 89 ? -27.045 19.904 18.425 1.00 81.12 89 GLU A N 1
ATOM 634 C CA . GLU A 1 89 ? -26.681 20.474 17.124 1.00 81.12 89 GLU A CA 1
ATOM 635 C C . GLU A 1 89 ? -25.166 20.651 16.968 1.00 81.12 89 GLU A C 1
ATOM 637 O O . GLU A 1 89 ? -24.601 20.242 15.953 1.00 81.12 89 GLU A O 1
ATOM 642 N N . GLU A 1 90 ? -24.477 21.158 17.991 1.00 81.38 90 GLU A N 1
ATOM 643 C CA . GLU A 1 90 ? -23.014 21.277 17.997 1.00 81.38 90 GLU A CA 1
ATOM 644 C C . GLU A 1 90 ? -22.327 19.909 17.996 1.00 81.38 90 GLU A C 1
ATOM 646 O O . GLU A 1 90 ? -21.311 19.722 17.323 1.00 81.38 90 GLU A O 1
ATOM 651 N N . PHE A 1 91 ? -22.886 18.923 18.704 1.00 80.81 91 PHE A N 1
ATOM 652 C CA . PHE A 1 91 ? -22.381 17.553 18.675 1.00 80.81 91 PHE A CA 1
ATOM 653 C C . PHE A 1 91 ? -22.548 16.911 17.292 1.00 80.81 91 PHE A C 1
ATOM 655 O O . PHE A 1 91 ? -21.609 16.286 16.794 1.00 80.81 91 PHE A O 1
ATOM 662 N N . LYS A 1 92 ? -23.696 17.112 16.629 1.00 82.94 92 LYS A N 1
ATOM 663 C CA . LYS A 1 92 ? -23.905 16.684 15.236 1.00 82.94 92 LYS A CA 1
ATOM 664 C C . LYS A 1 92 ? -22.912 17.354 14.291 1.00 82.94 92 LYS A C 1
ATOM 666 O O . LYS A 1 92 ? -22.276 16.654 13.510 1.00 82.94 92 LYS A O 1
ATOM 671 N N . ALA A 1 93 ? -22.711 18.665 14.415 1.00 83.38 93 ALA A N 1
ATOM 672 C CA . ALA A 1 93 ? -21.740 19.398 13.607 1.00 83.38 93 ALA A CA 1
ATOM 673 C C . ALA A 1 93 ? -20.301 18.901 13.841 1.00 83.38 93 ALA A C 1
ATOM 675 O O . ALA A 1 93 ? -19.503 18.803 12.907 1.00 83.38 93 ALA A O 1
ATOM 676 N N . LEU A 1 94 ? -19.954 18.538 15.080 1.00 81.94 94 LEU A N 1
ATOM 677 C CA . LEU A 1 94 ? -18.659 17.950 15.410 1.00 81.94 94 LEU A CA 1
ATOM 678 C C . LEU A 1 94 ? -18.499 16.551 14.802 1.00 81.94 94 LEU A C 1
ATOM 680 O O . LEU A 1 94 ? -17.450 16.265 14.225 1.00 81.94 94 LEU A O 1
ATOM 684 N N . LEU A 1 95 ? -19.524 15.701 14.887 1.00 82.31 95 LEU A N 1
ATOM 685 C CA . LEU A 1 95 ? -19.538 14.387 14.244 1.00 82.31 95 LEU A CA 1
ATOM 686 C C . LEU A 1 95 ? -19.409 14.502 12.726 1.00 82.31 95 LEU A C 1
ATOM 688 O O . LEU A 1 95 ? -18.572 13.819 12.152 1.00 82.31 95 LEU A O 1
ATOM 692 N N . GLU A 1 96 ? -20.146 15.406 12.087 1.00 86.06 96 GLU A N 1
ATOM 693 C CA . GLU A 1 96 ? -20.064 15.661 10.645 1.00 86.06 96 GLU A CA 1
ATOM 694 C C . GLU A 1 96 ? -18.671 16.174 10.240 1.00 86.06 96 GLU A C 1
ATOM 696 O O . GLU A 1 96 ? -18.099 15.782 9.218 1.00 86.06 96 GLU A O 1
ATOM 701 N N . LYS A 1 97 ? -18.044 16.990 11.092 1.00 85.31 97 LYS A N 1
ATOM 702 C CA . LYS A 1 97 ? -16.664 17.454 10.905 1.00 85.31 97 LYS A CA 1
ATOM 703 C C . LYS A 1 97 ? -15.626 16.345 11.100 1.00 85.31 97 LYS A C 1
ATOM 705 O O . LYS A 1 97 ? -14.564 16.397 10.482 1.00 85.31 97 LYS A O 1
ATOM 710 N N . ILE A 1 98 ? -15.884 15.371 11.971 1.00 84.12 98 ILE A N 1
ATOM 711 C CA . ILE A 1 98 ? -15.030 14.187 12.133 1.00 84.12 98 ILE A CA 1
ATOM 712 C C . ILE A 1 98 ? -15.217 13.255 10.938 1.00 84.12 98 ILE A C 1
ATOM 714 O O . ILE A 1 98 ? -14.226 12.823 10.357 1.00 84.12 98 ILE A O 1
ATOM 718 N N . ASP A 1 99 ? -16.456 13.008 10.527 1.00 80.88 99 ASP A N 1
ATOM 719 C CA . ASP A 1 99 ? -16.794 12.098 9.435 1.00 80.88 99 ASP A CA 1
ATOM 720 C C . ASP A 1 99 ? -16.265 12.616 8.089 1.00 80.88 99 ASP A C 1
ATOM 722 O O . ASP A 1 99 ? -15.582 11.901 7.361 1.00 80.88 99 ASP A O 1
ATOM 726 N N . SER A 1 100 ? -16.395 13.919 7.825 1.00 77.31 100 SER A N 1
ATOM 727 C CA . SER A 1 100 ? -15.763 14.568 6.662 1.00 77.31 100 SER A CA 1
ATOM 728 C C . SER A 1 100 ? -14.225 14.527 6.682 1.00 77.31 100 SER A C 1
ATOM 730 O O . SER A 1 100 ? -13.583 14.640 5.631 1.00 77.31 100 SER A O 1
ATOM 732 N N . LYS A 1 101 ? -13.607 14.345 7.860 1.00 71.31 101 LYS A N 1
ATOM 733 C CA . LYS A 1 101 ? -12.158 14.141 8.023 1.00 71.31 101 LYS A CA 1
ATOM 734 C C . LYS A 1 101 ? -11.739 12.672 7.948 1.00 71.31 101 LYS A C 1
ATOM 736 O O . LYS A 1 101 ? -10.559 12.422 7.690 1.00 71.31 101 LYS A O 1
ATOM 741 N N . LEU A 1 102 ? -12.655 11.715 8.108 1.00 68.19 102 LEU A N 1
ATOM 742 C CA . LEU A 1 102 ? -12.423 10.290 7.856 1.00 68.19 102 LEU A CA 1
ATOM 743 C C . LEU A 1 102 ? -12.378 10.035 6.346 1.00 68.19 102 LEU A C 1
ATOM 745 O O . LEU A 1 102 ? -13.210 9.348 5.760 1.00 68.19 102 LEU A O 1
ATOM 749 N N . ARG A 1 103 ? -11.375 10.600 5.674 1.00 65.75 103 ARG A N 1
ATOM 750 C CA . ARG A 1 103 ? -11.120 10.269 4.276 1.00 65.75 103 ARG A CA 1
ATOM 751 C C . ARG A 1 103 ? -10.639 8.827 4.189 1.00 65.75 103 ARG A C 1
ATOM 753 O O . ARG A 1 103 ? -9.736 8.417 4.920 1.00 65.75 103 ARG A O 1
ATOM 760 N N . GLY A 1 104 ? -11.240 8.078 3.268 1.00 74.44 104 GLY A N 1
ATOM 761 C CA . GLY A 1 104 ? -10.782 6.743 2.916 1.00 74.44 104 GLY A CA 1
ATOM 762 C C . GLY A 1 104 ? -9.302 6.744 2.533 1.00 74.44 104 GLY A C 1
ATOM 763 O O . GLY A 1 104 ? -8.751 7.737 2.050 1.00 74.44 104 GLY A O 1
ATOM 764 N N . LEU A 1 105 ? -8.650 5.609 2.765 1.00 79.50 105 LEU A N 1
ATOM 765 C CA . LEU A 1 105 ? -7.281 5.387 2.318 1.00 79.50 105 LEU A CA 1
ATOM 766 C C . LEU A 1 105 ? -7.201 5.542 0.793 1.00 79.50 105 LEU A C 1
ATOM 768 O O . LEU A 1 105 ? -8.115 5.148 0.072 1.00 79.50 105 LEU A O 1
ATOM 772 N N . LEU A 1 106 ? -6.091 6.094 0.302 1.00 80.06 106 LEU A N 1
ATOM 773 C CA . LEU A 1 106 ? -5.855 6.250 -1.134 1.00 80.06 106 LEU A CA 1
ATOM 774 C C . LEU A 1 106 ? -5.928 4.889 -1.846 1.00 80.06 106 LEU A C 1
ATOM 776 O O . LEU A 1 106 ? -5.367 3.904 -1.357 1.00 80.06 106 LEU A O 1
ATOM 780 N N . ALA A 1 107 ? -6.537 4.857 -3.033 1.00 83.12 107 ALA A N 1
ATOM 781 C CA . ALA A 1 107 ? -6.600 3.679 -3.898 1.00 83.12 107 ALA A CA 1
ATOM 782 C C . ALA A 1 107 ? -5.223 3.380 -4.527 1.00 83.12 107 ALA A C 1
ATOM 784 O O . ALA A 1 107 ? -4.982 3.606 -5.709 1.00 83.12 107 ALA A O 1
ATOM 785 N N . THR A 1 108 ? -4.286 2.911 -3.704 1.00 89.12 108 THR A N 1
ATOM 786 C CA . THR A 1 108 ? -2.914 2.573 -4.099 1.00 89.12 108 THR A CA 1
ATOM 787 C C . THR A 1 108 ? -2.665 1.081 -3.939 1.00 89.12 108 THR A C 1
ATOM 789 O O . THR A 1 108 ? -3.202 0.438 -3.034 1.00 89.12 108 THR A O 1
ATOM 792 N N . ALA A 1 109 ? -1.781 0.529 -4.773 1.00 89.69 109 ALA A N 1
ATOM 793 C CA . ALA A 1 109 ? -1.369 -0.871 -4.671 1.00 89.69 109 ALA A CA 1
ATOM 794 C C . ALA A 1 109 ? -0.790 -1.212 -3.284 1.00 89.69 109 ALA A C 1
ATOM 796 O O . ALA A 1 109 ? -0.979 -2.319 -2.785 1.00 89.69 109 ALA A O 1
ATOM 797 N N . GLN A 1 110 ? -0.132 -0.251 -2.624 1.00 90.62 110 GLN A N 1
ATOM 798 C CA . GLN A 1 110 ? 0.388 -0.430 -1.269 1.00 90.62 110 GLN A CA 1
ATOM 799 C C . GLN A 1 110 ? -0.728 -0.618 -0.236 1.00 90.62 110 GLN A C 1
ATOM 801 O O . GLN A 1 110 ? -0.624 -1.512 0.603 1.00 90.62 110 GLN A O 1
ATOM 806 N N . VAL A 1 111 ? -1.776 0.212 -0.286 1.00 92.31 111 VAL A N 1
ATOM 807 C CA . VAL A 1 111 ? -2.940 0.083 0.603 1.00 92.31 111 VAL A CA 1
ATOM 808 C C . VAL A 1 111 ? -3.627 -1.256 0.353 1.00 92.31 111 VAL A C 1
ATOM 810 O O . VAL A 1 111 ? -3.840 -1.998 1.307 1.00 92.31 111 VAL A O 1
ATOM 813 N N . ALA A 1 112 ? -3.866 -1.611 -0.912 1.00 92.69 112 ALA A N 1
ATOM 814 C CA . ALA A 1 112 ? -4.481 -2.885 -1.278 1.00 92.69 112 ALA A CA 1
ATOM 815 C C . ALA A 1 112 ? -3.668 -4.090 -0.775 1.00 92.69 112 ALA A C 1
ATOM 817 O O . ALA A 1 112 ? -4.231 -5.024 -0.210 1.00 92.69 112 ALA A O 1
ATOM 818 N N . LYS A 1 113 ? -2.335 -4.052 -0.909 1.00 92.00 113 LYS A N 1
ATOM 819 C CA . LYS A 1 113 ? -1.448 -5.103 -0.394 1.00 92.00 113 LYS A CA 1
ATOM 820 C C . LYS A 1 113 ? -1.546 -5.239 1.126 1.00 92.00 113 LYS A C 1
ATOM 822 O O . LYS A 1 113 ? -1.741 -6.345 1.616 1.00 92.00 113 LYS A O 1
ATOM 827 N N . GLN A 1 114 ? -1.443 -4.134 1.867 1.00 94.06 114 GLN A N 1
ATOM 828 C CA . GLN A 1 114 ? -1.521 -4.162 3.334 1.00 94.06 114 GLN A CA 1
ATOM 829 C C . GLN A 1 114 ? -2.898 -4.614 3.830 1.00 94.06 114 GLN A C 1
ATOM 831 O O . GLN A 1 114 ? -2.986 -5.395 4.774 1.00 94.06 114 GLN A O 1
ATOM 836 N N . GLN A 1 115 ? -3.970 -4.152 3.185 1.00 93.62 115 GLN A N 1
ATOM 837 C CA . GLN A 1 115 ? -5.332 -4.585 3.492 1.00 93.62 115 GLN A CA 1
ATOM 838 C C . GLN A 1 115 ? -5.525 -6.074 3.193 1.00 93.62 115 GLN A C 1
ATOM 840 O O . GLN A 1 115 ? -6.135 -6.772 3.996 1.00 93.62 115 GLN A O 1
ATOM 845 N N . GLY A 1 116 ? -4.972 -6.572 2.084 1.00 94.38 116 GLY A N 1
ATOM 846 C CA . GLY A 1 116 ? -4.999 -7.990 1.731 1.00 94.38 116 GLY A CA 1
ATOM 847 C C . GLY A 1 116 ? -4.245 -8.863 2.735 1.00 94.38 116 GLY A C 1
ATOM 848 O O . GLY A 1 116 ? -4.779 -9.875 3.175 1.00 94.38 116 GLY A O 1
ATOM 849 N N . GLU A 1 117 ? -3.044 -8.453 3.151 1.00 93.25 117 GLU A N 1
ATOM 850 C CA . GLU A 1 117 ? -2.254 -9.146 4.182 1.00 93.25 117 GLU A CA 1
ATOM 851 C C . GLU A 1 117 ? -2.983 -9.167 5.534 1.00 93.25 117 GLU A C 1
ATOM 853 O O . GLU A 1 117 ? -3.067 -10.213 6.181 1.00 93.25 117 GLU A O 1
ATOM 858 N N . PHE A 1 118 ? -3.571 -8.037 5.937 1.00 93.31 118 PHE A N 1
ATOM 859 C CA . PHE A 1 118 ? -4.373 -7.947 7.155 1.00 93.31 118 PHE A CA 1
ATOM 860 C C . PHE A 1 118 ? -5.605 -8.855 7.089 1.00 93.31 118 PHE A C 1
ATOM 862 O O . PHE A 1 118 ? -5.834 -9.651 7.999 1.00 93.31 118 PHE A O 1
ATOM 869 N N . LEU A 1 119 ? -6.371 -8.783 5.998 1.00 91.75 119 LEU A N 1
ATOM 870 C CA . LEU A 1 119 ? -7.566 -9.597 5.805 1.00 91.75 119 LEU A CA 1
ATOM 871 C C . LEU A 1 119 ? -7.225 -11.089 5.783 1.00 91.75 119 LEU A C 1
ATOM 873 O O . LEU A 1 119 ? -7.905 -11.868 6.442 1.00 91.75 119 LEU A O 1
ATOM 877 N N . ALA A 1 120 ? -6.156 -11.488 5.094 1.00 92.12 120 ALA A N 1
ATOM 878 C CA . ALA A 1 120 ? -5.689 -12.870 5.082 1.00 92.12 120 ALA A CA 1
ATOM 879 C C . ALA A 1 120 ? -5.353 -13.368 6.496 1.00 92.12 120 ALA A C 1
ATOM 881 O O . ALA A 1 120 ? -5.745 -14.474 6.859 1.00 92.12 120 ALA A O 1
ATOM 882 N N . GLY A 1 121 ? -4.701 -12.541 7.321 1.00 89.94 121 GLY A N 1
ATOM 883 C CA . GLY A 1 121 ? -4.432 -12.860 8.726 1.00 89.94 121 GLY A CA 1
ATOM 884 C C . GLY A 1 121 ? -5.704 -12.997 9.568 1.00 89.94 121 GLY A C 1
ATOM 885 O O . GLY A 1 121 ? -5.835 -13.942 10.348 1.00 89.94 121 GLY A O 1
ATOM 886 N N . VAL A 1 122 ? -6.676 -12.100 9.379 1.00 88.50 122 VAL A N 1
ATOM 887 C CA . VAL A 1 122 ? -7.978 -12.174 10.061 1.00 88.50 122 VAL A CA 1
ATOM 888 C C . VAL A 1 122 ? -8.727 -13.445 9.657 1.00 88.50 122 VAL A C 1
ATOM 890 O O . VAL A 1 122 ? -9.211 -14.162 10.533 1.00 88.50 122 VAL A O 1
ATOM 893 N N . LEU A 1 123 ? -8.773 -13.765 8.362 1.00 87.31 123 LEU A N 1
ATOM 894 C CA . LEU A 1 123 ? -9.429 -14.966 7.845 1.00 87.31 123 LEU A CA 1
ATOM 895 C C . LEU A 1 123 ? -8.748 -16.245 8.343 1.00 87.31 123 LEU A C 1
ATOM 897 O O . LEU A 1 123 ? -9.437 -17.154 8.795 1.00 87.31 123 LEU A O 1
ATOM 901 N N . ALA A 1 124 ? -7.413 -16.290 8.343 1.00 87.88 124 ALA A N 1
ATOM 902 C CA . ALA A 1 124 ? -6.640 -17.416 8.866 1.00 87.88 124 ALA A CA 1
ATOM 903 C C . ALA A 1 124 ? -6.828 -17.621 10.380 1.00 87.88 124 ALA A C 1
ATOM 905 O O . ALA A 1 124 ? -6.714 -18.739 10.873 1.00 87.88 124 ALA A O 1
ATOM 906 N N . SER A 1 125 ? -7.120 -16.551 11.128 1.00 84.38 125 SER A N 1
ATOM 907 C CA . SER A 1 125 ? -7.429 -16.634 12.561 1.00 84.38 125 SER A CA 1
ATOM 908 C C . SER A 1 125 ? -8.861 -17.090 12.861 1.00 84.38 125 SER A C 1
ATOM 910 O O . SER A 1 125 ? -9.154 -17.492 13.990 1.00 84.38 125 SER A O 1
ATOM 912 N N . GLY A 1 126 ? -9.758 -16.979 1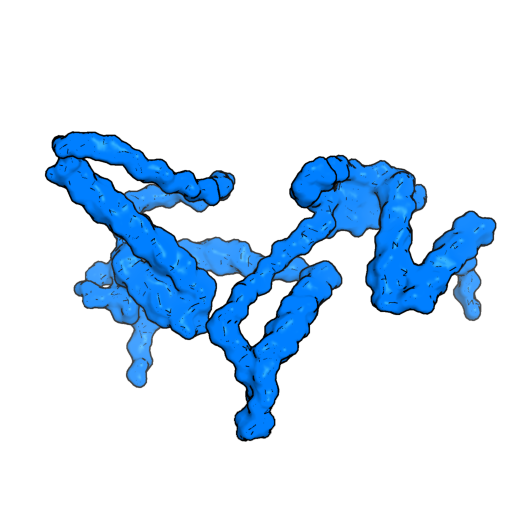1.878 1.00 82.25 126 GLY A N 1
ATOM 913 C CA . GLY A 1 126 ? -11.141 -17.412 11.993 1.00 82.25 126 GLY A CA 1
ATOM 914 C C . GLY A 1 126 ? -11.240 -18.932 11.957 1.00 82.25 126 GLY A C 1
ATOM 915 O O . GLY A 1 126 ? -10.466 -19.606 11.280 1.00 82.25 126 GLY A O 1
ATOM 916 N N . ARG A 1 127 ? -12.211 -19.490 12.683 1.00 77.19 127 ARG A N 1
ATOM 917 C CA . ARG A 1 127 ? -12.560 -20.906 12.534 1.00 77.19 127 ARG A CA 1
ATOM 918 C C . ARG A 1 127 ? -13.699 -21.016 11.539 1.00 77.19 127 ARG A C 1
ATOM 920 O O . ARG A 1 127 ? -14.719 -20.341 11.674 1.00 77.19 127 ARG A O 1
ATOM 927 N N . TRP A 1 128 ? -13.507 -21.852 10.527 1.00 79.12 128 TRP A N 1
ATOM 928 C CA . TRP A 1 128 ? -14.579 -22.187 9.606 1.00 79.12 128 TRP A CA 1
ATOM 929 C C . TRP A 1 128 ? -15.564 -23.121 10.304 1.00 79.12 128 TRP A C 1
ATOM 931 O O . TRP A 1 128 ? -15.210 -24.243 10.665 1.00 79.12 128 TRP A O 1
ATOM 941 N N . GLU A 1 129 ? -16.792 -22.653 10.505 1.00 77.81 129 GLU A N 1
ATOM 942 C CA . GLU A 1 129 ? -17.853 -23.443 11.114 1.00 77.81 129 GLU A CA 1
ATOM 943 C C . GLU A 1 129 ? -18.728 -24.025 9.997 1.00 77.81 129 GLU A C 1
ATOM 945 O O . GLU A 1 129 ? -19.622 -23.368 9.460 1.00 77.81 129 GLU A O 1
ATOM 950 N N . ALA A 1 130 ? -18.470 -25.282 9.627 1.00 74.50 130 ALA A N 1
ATOM 951 C CA . ALA A 1 130 ? -19.168 -25.951 8.524 1.00 74.50 130 ALA A CA 1
ATOM 952 C C . ALA A 1 130 ? -20.692 -26.039 8.734 1.00 74.50 130 ALA A C 1
ATOM 954 O O . ALA A 1 130 ? -21.444 -26.133 7.769 1.00 74.50 130 ALA A O 1
ATOM 955 N N . ARG A 1 131 ? -21.152 -25.989 9.992 1.00 69.38 131 ARG A N 1
ATOM 956 C CA . ARG A 1 131 ? -22.568 -26.109 10.361 1.00 69.38 131 ARG A CA 1
ATOM 957 C C . ARG A 1 131 ? -23.372 -24.831 10.108 1.00 69.38 131 ARG A C 1
ATOM 959 O O . ARG A 1 131 ? -24.550 -24.920 9.788 1.00 69.38 131 ARG A O 1
ATOM 966 N N . SER A 1 132 ? -22.757 -23.660 10.265 1.00 75.62 132 SER A N 1
ATOM 967 C CA . SER A 1 132 ? -23.403 -22.365 10.011 1.00 75.62 132 SER A CA 1
ATOM 968 C C . SER A 1 132 ? -23.063 -21.798 8.632 1.00 75.62 132 SER A C 1
ATOM 970 O O . SER A 1 132 ? -23.700 -20.840 8.203 1.00 75.62 132 SER A O 1
ATOM 972 N N . GLY A 1 133 ? -22.059 -22.359 7.943 1.00 80.31 133 GLY A N 1
ATOM 973 C CA . GLY A 1 133 ? -21.539 -21.811 6.687 1.00 80.31 133 GLY A CA 1
ATOM 974 C C . GLY A 1 133 ? -20.911 -20.425 6.862 1.00 80.31 133 GLY A C 1
ATOM 975 O O . GLY A 1 133 ? -20.759 -19.690 5.889 1.00 80.31 133 GLY A O 1
ATOM 976 N N . GLN A 1 134 ? -20.586 -20.044 8.100 1.00 76.50 134 GLN A N 1
ATOM 977 C CA . GLN A 1 134 ? -20.043 -18.737 8.444 1.00 76.50 134 GLN A CA 1
ATOM 978 C C . GLN A 1 134 ? -18.652 -18.885 9.050 1.00 76.50 134 GLN A C 1
ATOM 980 O O . GLN A 1 134 ? -18.359 -19.813 9.807 1.00 76.50 134 GLN A O 1
ATOM 985 N N . LEU A 1 135 ? -17.785 -17.928 8.731 1.00 76.12 135 LEU A N 1
ATOM 986 C CA . LEU A 1 135 ? -16.482 -17.826 9.364 1.00 76.12 135 LEU A CA 1
ATOM 987 C C . LEU A 1 135 ? -16.649 -17.176 10.743 1.00 76.12 135 LEU A C 1
ATOM 989 O O . LEU A 1 135 ? -16.939 -15.982 10.842 1.00 76.12 135 LEU A O 1
ATOM 993 N N . ALA A 1 136 ? -16.443 -17.948 11.808 1.00 78.00 136 ALA A N 1
ATOM 994 C CA . ALA A 1 136 ? -16.426 -17.421 13.164 1.00 78.00 136 ALA A CA 1
ATOM 995 C C . ALA A 1 136 ? -15.126 -16.630 13.378 1.00 78.00 136 ALA A C 1
ATOM 997 O O . ALA A 1 136 ? -14.051 -17.200 13.596 1.00 78.00 136 ALA A O 1
ATOM 998 N N . MET A 1 137 ? -15.215 -15.303 13.267 1.00 73.06 137 MET A N 1
ATOM 999 C CA . MET A 1 137 ? -14.094 -14.399 13.523 1.00 73.06 137 MET A CA 1
ATOM 1000 C C . MET A 1 137 ? -13.819 -14.257 15.023 1.00 73.06 137 MET A C 1
ATOM 1002 O O . MET A 1 137 ? -14.719 -14.327 15.860 1.00 73.06 137 MET A O 1
ATOM 1006 N N . LYS A 1 138 ? -12.553 -14.015 15.376 1.00 76.69 138 LYS A N 1
ATOM 1007 C CA . LYS A 1 138 ? -12.157 -13.749 16.761 1.00 76.69 138 LYS A CA 1
ATOM 1008 C C . LYS A 1 138 ? -12.740 -12.394 17.218 1.00 76.69 138 LYS A C 1
ATOM 1010 O O . LYS A 1 138 ? -12.548 -11.407 16.511 1.00 76.69 138 LYS A O 1
ATOM 1015 N N . PRO A 1 139 ? -13.378 -12.301 18.401 1.00 68.06 139 PRO A N 1
ATOM 1016 C CA . PRO A 1 139 ? -14.142 -11.116 18.821 1.00 68.06 139 PRO A CA 1
ATOM 1017 C C . PRO A 1 139 ? -13.305 -9.859 19.137 1.00 68.06 139 PRO A C 1
ATOM 1019 O O . PRO A 1 139 ? -13.872 -8.815 19.432 1.00 68.06 139 PRO A O 1
ATOM 1022 N N . GLN A 1 140 ? -11.969 -9.931 19.088 1.00 74.94 140 GLN A N 1
ATOM 1023 C CA . GLN A 1 140 ? -11.067 -8.819 19.425 1.00 74.94 140 GLN A CA 1
ATOM 1024 C C . GLN A 1 140 ? -9.884 -8.731 18.450 1.00 74.94 140 GLN A C 1
ATOM 1026 O O . GLN A 1 140 ? -8.728 -8.912 18.831 1.00 74.94 140 GLN A O 1
ATOM 1031 N N . GLN A 1 141 ? -10.167 -8.496 17.168 1.00 76.81 141 GLN A N 1
ATOM 1032 C CA . GLN A 1 141 ? -9.127 -8.161 16.190 1.00 76.81 141 GLN A CA 1
ATOM 1033 C C . GLN A 1 141 ? -8.858 -6.647 16.221 1.00 76.81 141 GLN A C 1
ATOM 1035 O O . GLN A 1 141 ? -9.815 -5.867 16.206 1.00 76.81 141 GLN A O 1
ATOM 1040 N N . PRO A 1 142 ? -7.588 -6.201 16.276 1.00 83.69 142 PRO A N 1
ATOM 1041 C CA . PRO A 1 142 ? -7.274 -4.780 16.206 1.00 83.69 142 PRO A CA 1
ATOM 1042 C C . PRO A 1 142 ? -7.689 -4.210 14.840 1.00 83.69 142 PRO A C 1
ATOM 1044 O O . PRO A 1 142 ? -7.602 -4.918 13.835 1.00 83.69 142 PRO A O 1
ATOM 1047 N N . PRO A 1 143 ? -8.117 -2.937 14.762 1.00 87.38 143 PRO A N 1
ATOM 1048 C CA . PRO A 1 143 ? -8.456 -2.313 13.489 1.00 87.38 143 PRO A CA 1
ATOM 1049 C C . PRO A 1 143 ? -7.225 -2.208 12.578 1.00 87.38 143 PRO A C 1
ATOM 1051 O O . PRO A 1 143 ? -6.096 -2.039 13.049 1.00 87.38 143 PRO A O 1
ATOM 1054 N N . PHE A 1 144 ? -7.452 -2.264 11.263 1.00 89.50 144 PHE A N 1
ATOM 1055 C CA . PHE A 1 144 ? -6.399 -2.075 10.268 1.00 89.50 144 PHE A CA 1
ATOM 1056 C C . PHE A 1 144 ? -5.753 -0.691 10.418 1.00 89.50 144 PHE A C 1
ATOM 1058 O O . PHE A 1 144 ? -6.433 0.334 10.352 1.00 89.50 144 PHE A O 1
ATOM 1065 N N . LYS A 1 145 ? -4.428 -0.659 10.582 1.00 88.44 145 LYS A N 1
ATOM 1066 C CA . LYS A 1 145 ? -3.633 0.574 10.608 1.00 88.44 145 LYS A CA 1
ATOM 1067 C C . LYS A 1 145 ? -2.742 0.615 9.377 1.00 88.44 145 LYS A C 1
ATOM 1069 O O . LYS A 1 145 ? -1.857 -0.222 9.219 1.00 88.44 145 LYS A O 1
ATOM 1074 N N . TYR A 1 146 ? -2.975 1.600 8.518 1.00 87.38 146 TYR A N 1
ATOM 1075 C CA . TYR A 1 146 ? -2.144 1.815 7.342 1.00 87.38 146 TYR A CA 1
ATOM 1076 C C . TYR A 1 146 ? -0.776 2.365 7.728 1.00 87.38 146 TYR A C 1
ATOM 1078 O O . TYR A 1 146 ? -0.668 3.323 8.495 1.00 87.38 146 TYR A O 1
ATOM 1086 N N . PHE A 1 147 ? 0.265 1.791 7.135 1.00 87.69 147 PHE A N 1
ATOM 1087 C CA . PHE A 1 147 ? 1.627 2.277 7.267 1.00 87.69 147 PHE A CA 1
ATOM 1088 C C . PHE A 1 147 ? 2.122 2.831 5.928 1.00 87.69 147 PHE A C 1
ATOM 1090 O O . PHE A 1 147 ? 2.268 2.088 4.953 1.00 87.69 147 PHE A O 1
ATOM 1097 N N . HIS A 1 148 ? 2.398 4.134 5.865 1.00 87.12 148 HIS A N 1
ATOM 1098 C CA . HIS A 1 148 ? 2.929 4.757 4.656 1.00 87.12 148 HIS A CA 1
ATOM 1099 C C . HIS A 1 148 ? 4.423 4.435 4.496 1.00 87.12 148 HIS A C 1
ATOM 1101 O O . HIS A 1 148 ? 5.238 4.842 5.315 1.00 87.12 148 HIS A O 1
ATOM 1107 N N . LYS A 1 149 ? 4.780 3.690 3.442 1.00 85.81 149 LYS A N 1
ATOM 1108 C CA . LYS A 1 149 ? 6.164 3.318 3.108 1.00 85.81 149 LYS A CA 1
ATOM 1109 C C . LYS A 1 149 ? 6.899 4.362 2.254 1.00 85.81 149 LYS A C 1
ATOM 1111 O O . LYS A 1 149 ? 8.087 4.186 2.014 1.00 85.81 149 LYS A O 1
ATOM 1116 N N . GLY A 1 150 ? 6.214 5.420 1.824 1.00 88.75 150 GLY A N 1
ATOM 1117 C CA . GLY A 1 150 ? 6.752 6.448 0.935 1.00 88.75 150 GLY A CA 1
ATOM 1118 C C . GLY A 1 150 ? 6.129 6.446 -0.450 1.00 88.75 150 GLY A C 1
ATOM 1119 O O . GLY A 1 150 ? 5.207 5.680 -0.740 1.00 88.75 150 GLY A O 1
ATOM 1120 N N . SER A 1 151 ? 6.627 7.344 -1.289 1.00 88.56 151 SER A N 1
ATOM 1121 C CA . SER A 1 151 ? 6.242 7.488 -2.686 1.00 88.56 151 SER A CA 1
ATOM 1122 C C . SER A 1 151 ? 7.484 7.608 -3.559 1.00 88.56 151 SER A C 1
ATOM 1124 O O . SER A 1 151 ? 8.542 8.063 -3.124 1.00 88.56 151 SER A O 1
ATOM 1126 N N . LEU A 1 152 ? 7.381 7.126 -4.789 1.00 89.81 152 LEU A N 1
ATOM 1127 C CA . LEU A 1 152 ? 8.509 7.055 -5.700 1.00 89.81 152 LEU A CA 1
ATOM 1128 C C . LEU A 1 152 ? 7.971 7.196 -7.123 1.00 89.81 152 LEU A C 1
ATOM 1130 O O . LEU A 1 152 ? 6.966 6.575 -7.473 1.00 89.81 152 LEU A O 1
ATOM 1134 N N . ALA A 1 153 ? 8.603 8.064 -7.904 1.00 91.38 153 ALA A N 1
ATOM 1135 C CA . ALA A 1 153 ? 8.142 8.435 -9.233 1.00 91.38 153 ALA A CA 1
ATOM 1136 C C . ALA A 1 153 ? 9.322 8.563 -10.196 1.00 91.38 153 ALA A C 1
ATOM 1138 O O . ALA A 1 153 ? 10.300 9.259 -9.921 1.00 91.38 153 ALA A O 1
ATOM 1139 N N . TYR A 1 154 ? 9.220 7.908 -11.349 1.00 91.19 154 TYR A N 1
ATOM 1140 C CA . TYR A 1 154 ? 10.178 8.068 -12.436 1.00 91.19 154 TYR A CA 1
ATOM 1141 C C . TYR A 1 154 ? 9.883 9.343 -13.227 1.00 91.19 154 TYR A C 1
ATOM 1143 O O . TYR A 1 154 ? 8.751 9.553 -13.654 1.00 91.19 154 TYR A O 1
ATOM 1151 N N . VAL A 1 155 ? 10.903 10.175 -13.440 1.00 91.19 155 VAL A N 1
ATOM 1152 C CA . VAL A 1 155 ? 10.759 11.488 -14.098 1.00 91.19 155 VAL A CA 1
ATOM 1153 C C . VAL A 1 155 ? 11.277 11.466 -15.544 1.00 91.19 155 VAL A C 1
ATOM 1155 O O . VAL A 1 155 ? 11.002 12.376 -16.318 1.00 91.19 155 VAL A O 1
ATOM 1158 N N . GLY A 1 156 ? 11.966 10.398 -15.954 1.00 86.25 156 GLY A N 1
ATOM 1159 C CA . GLY A 1 156 ? 12.589 10.293 -17.278 1.00 86.25 156 GLY A CA 1
ATOM 1160 C C . GLY A 1 156 ? 14.109 10.371 -17.198 1.00 86.25 156 GLY A C 1
ATOM 1161 O O . GLY A 1 156 ? 14.658 10.582 -16.124 1.00 86.25 156 GLY A O 1
ATOM 1162 N N . SER A 1 157 ? 14.790 10.148 -18.329 1.00 85.38 157 SER A N 1
ATOM 1163 C CA . SER A 1 157 ? 16.258 10.273 -18.450 1.00 85.38 157 SER A CA 1
ATOM 1164 C C . SER A 1 157 ? 17.073 9.558 -17.356 1.00 85.38 157 SER A C 1
ATOM 1166 O O . SER A 1 157 ? 18.067 10.087 -16.875 1.00 85.38 157 SER A O 1
ATOM 1168 N N . ASP A 1 158 ? 16.652 8.352 -16.951 1.00 84.38 158 ASP A N 1
ATOM 1169 C CA . ASP A 1 158 ? 17.251 7.594 -15.837 1.00 84.38 158 ASP A CA 1
ATOM 1170 C C . ASP A 1 158 ? 17.168 8.285 -14.462 1.00 84.38 158 ASP A C 1
ATOM 1172 O O . ASP A 1 158 ? 17.803 7.837 -13.514 1.00 84.38 158 ASP A O 1
ATOM 1176 N N . ASN A 1 159 ? 16.346 9.322 -14.318 1.00 89.81 159 ASN A N 1
ATOM 1177 C CA . ASN A 1 159 ? 16.113 10.045 -13.076 1.00 89.81 159 ASN A CA 1
ATOM 1178 C C . ASN A 1 159 ? 14.774 9.654 -12.441 1.00 89.81 159 ASN A C 1
ATOM 1180 O O . ASN A 1 159 ? 13.765 9.431 -13.118 1.00 89.81 159 ASN A O 1
ATOM 1184 N N . ALA A 1 160 ? 14.754 9.616 -11.114 1.00 91.81 160 ALA A N 1
ATOM 1185 C CA . ALA A 1 160 ? 13.536 9.453 -10.332 1.00 91.81 160 ALA A CA 1
ATOM 1186 C C . ALA A 1 160 ? 13.545 10.386 -9.117 1.00 91.81 160 ALA A C 1
ATOM 1188 O O . ALA A 1 160 ? 14.562 11.006 -8.793 1.00 91.81 160 ALA A O 1
ATOM 1189 N N . VAL A 1 161 ? 12.394 10.484 -8.463 1.00 90.19 161 VAL A N 1
ATOM 1190 C CA . VAL A 1 161 ? 12.194 11.214 -7.214 1.00 90.19 161 VAL A CA 1
ATOM 1191 C C . VAL A 1 161 ? 11.610 10.253 -6.201 1.00 90.19 161 VAL A C 1
ATOM 1193 O O . VAL A 1 161 ? 10.589 9.619 -6.470 1.00 90.19 161 VAL A O 1
ATOM 1196 N N . MET A 1 162 ? 12.271 10.142 -5.053 1.00 88.75 162 MET A N 1
ATOM 1197 C CA . MET A 1 162 ? 11.858 9.283 -3.953 1.00 88.75 162 MET A CA 1
ATOM 1198 C C . MET A 1 162 ? 11.614 10.100 -2.694 1.00 88.75 162 MET A C 1
ATOM 1200 O O . MET A 1 162 ? 12.507 10.815 -2.239 1.00 88.75 162 MET A O 1
ATOM 1204 N N . ASP A 1 163 ? 10.442 9.916 -2.102 1.00 88.12 163 ASP A N 1
ATOM 1205 C CA . ASP A 1 163 ? 10.088 10.438 -0.790 1.00 88.12 163 ASP A CA 1
ATOM 1206 C C . ASP A 1 163 ? 9.839 9.266 0.165 1.00 88.12 163 ASP A C 1
ATOM 1208 O O . ASP A 1 163 ? 8.827 8.566 0.065 1.00 88.12 163 ASP A O 1
ATOM 1212 N N . ILE A 1 164 ? 10.794 9.008 1.064 1.00 83.56 164 ILE A N 1
ATOM 1213 C CA . ILE A 1 164 ? 10.652 7.987 2.107 1.00 83.56 164 ILE A CA 1
ATOM 1214 C C . ILE A 1 164 ? 10.366 8.698 3.433 1.00 83.56 164 ILE A C 1
ATOM 1216 O O . ILE A 1 164 ? 11.212 9.459 3.910 1.00 83.56 164 ILE A O 1
ATOM 1220 N N . PRO A 1 165 ? 9.224 8.421 4.086 1.00 76.69 165 PRO A N 1
ATOM 1221 C CA . PRO A 1 165 ? 8.946 8.956 5.405 1.00 76.69 165 PRO A CA 1
ATOM 1222 C C . PRO A 1 165 ? 9.995 8.441 6.388 1.00 76.69 165 PRO A C 1
ATOM 1224 O O . PRO A 1 165 ? 10.361 7.269 6.371 1.00 76.69 165 PRO A O 1
ATOM 1227 N N . ARG A 1 166 ? 10.479 9.318 7.269 1.00 68.31 166 ARG A N 1
ATOM 1228 C CA . ARG A 1 166 ? 11.486 8.994 8.288 1.00 68.31 166 ARG A CA 1
ATOM 1229 C C . ARG A 1 166 ? 10.976 7.877 9.215 1.00 68.31 166 ARG A C 1
ATOM 1231 O O . ARG A 1 166 ? 10.239 8.148 10.160 1.00 68.31 166 ARG A O 1
ATOM 1238 N N . VAL A 1 167 ? 11.383 6.630 8.964 1.00 59.75 167 VAL A N 1
ATOM 1239 C CA . VAL A 1 167 ? 11.095 5.481 9.837 1.00 59.75 167 VAL A CA 1
ATOM 1240 C C . VAL A 1 167 ? 12.337 5.177 10.683 1.00 59.75 167 VAL A C 1
ATOM 1242 O O . VAL A 1 167 ? 13.226 4.440 10.269 1.00 59.75 167 VAL A O 1
ATOM 1245 N N . GLY A 1 168 ? 12.423 5.769 11.876 1.00 62.56 168 GLY A N 1
ATOM 1246 C CA . GLY A 1 168 ? 13.532 5.521 12.810 1.00 62.56 168 GLY A CA 1
ATOM 1247 C C . GLY A 1 168 ? 14.860 6.224 12.446 1.00 62.56 168 GLY A C 1
ATOM 1248 O O . GLY A 1 168 ? 14.830 7.289 11.827 1.00 62.56 168 GLY A O 1
ATOM 1249 N N . PRO A 1 169 ? 16.026 5.675 12.859 1.00 54.22 169 PRO A N 1
ATOM 1250 C CA . PRO A 1 169 ? 17.344 6.309 12.689 1.00 54.22 169 PRO A CA 1
ATOM 1251 C C . PRO A 1 169 ? 17.833 6.407 11.236 1.00 54.22 169 PRO A C 1
ATOM 1253 O O . PRO A 1 169 ? 18.647 7.273 10.926 1.00 54.22 169 PRO A O 1
ATOM 1256 N N . LEU A 1 170 ? 17.338 5.549 10.333 1.00 54.94 170 LEU A N 1
ATOM 1257 C CA . LEU A 1 170 ? 17.624 5.628 8.897 1.00 54.94 170 LEU A CA 1
ATOM 1258 C C . LEU A 1 170 ? 16.646 6.594 8.220 1.00 54.94 170 LEU A C 1
ATOM 1260 O O . LEU A 1 170 ? 15.745 6.212 7.475 1.00 54.94 170 LEU A O 1
ATOM 1264 N N . ALA A 1 171 ? 16.829 7.879 8.496 1.00 55.12 171 ALA A N 1
ATOM 1265 C CA . ALA A 1 171 ? 16.206 8.931 7.715 1.00 55.12 171 ALA A CA 1
ATOM 1266 C C . ALA A 1 171 ? 17.014 9.129 6.428 1.00 55.12 171 ALA A C 1
ATOM 1268 O O . ALA A 1 171 ? 17.989 9.881 6.425 1.00 55.12 171 ALA A O 1
ATOM 1269 N N . LEU A 1 172 ? 16.638 8.449 5.345 1.00 65.19 172 LEU A N 1
ATOM 1270 C CA . LEU A 1 172 ? 17.192 8.798 4.040 1.00 65.19 172 LEU A CA 1
ATOM 1271 C C . LEU A 1 172 ? 16.597 10.149 3.614 1.00 65.19 172 LEU A C 1
ATOM 1273 O O . LEU A 1 172 ? 15.375 10.308 3.673 1.00 65.19 172 LEU A O 1
ATOM 1277 N N . PRO A 1 173 ? 17.422 11.139 3.230 1.00 68.62 173 PRO A N 1
ATOM 1278 C CA . PRO A 1 173 ? 16.905 12.358 2.626 1.00 68.62 173 PRO A CA 1
ATOM 1279 C C . PRO A 1 173 ? 16.156 12.012 1.330 1.00 68.62 173 PRO A C 1
ATOM 1281 O O . PRO A 1 173 ? 16.451 10.978 0.717 1.00 68.62 173 PRO A O 1
ATOM 1284 N N . PRO A 1 174 ? 15.205 12.858 0.892 1.00 70.12 174 PRO A N 1
ATOM 1285 C CA . PRO A 1 174 ? 14.580 12.689 -0.410 1.00 70.12 174 PRO A CA 1
ATOM 1286 C C . PRO A 1 174 ? 15.673 12.620 -1.479 1.00 70.12 174 PRO A C 1
ATOM 1288 O O . PRO A 1 174 ? 16.533 13.497 -1.579 1.00 70.12 174 PRO A O 1
ATOM 1291 N N . LEU A 1 175 ? 15.675 11.522 -2.230 1.00 75.88 175 LEU A N 1
ATOM 1292 C CA . LEU A 1 175 ? 16.682 11.231 -3.244 1.00 75.88 175 LEU A CA 1
ATOM 1293 C C . LEU A 1 175 ? 16.131 11.681 -4.595 1.00 75.88 175 LEU A C 1
ATOM 1295 O O . LEU A 1 175 ? 15.054 11.248 -5.009 1.00 75.88 175 LEU A O 1
ATOM 1299 N N . LEU A 1 176 ? 16.884 12.542 -5.278 1.00 81.75 176 LEU A N 1
ATOM 1300 C CA . LEU A 1 176 ? 16.568 13.027 -6.617 1.00 81.75 176 LEU A CA 1
ATOM 1301 C C . LEU A 1 176 ? 17.719 12.717 -7.578 1.00 81.75 176 LEU A C 1
ATOM 1303 O O . LEU A 1 176 ? 18.891 12.753 -7.202 1.00 81.75 176 LEU A O 1
ATOM 1307 N N . GLY A 1 177 ? 17.375 12.432 -8.832 1.00 87.38 177 GLY A N 1
ATOM 1308 C CA . GLY A 1 177 ? 18.335 12.265 -9.924 1.00 87.38 177 GLY A CA 1
ATOM 1309 C C . GLY A 1 177 ? 18.655 10.806 -10.258 1.00 87.38 177 GLY A C 1
ATOM 1310 O O . GLY A 1 177 ? 17.862 9.899 -9.993 1.00 87.38 177 GLY A O 1
ATOM 1311 N N . GLY A 1 178 ? 19.823 10.574 -10.862 1.00 84.38 178 GLY A N 1
ATOM 1312 C CA . GLY A 1 178 ? 20.180 9.276 -11.450 1.00 84.38 178 GLY A CA 1
ATOM 1313 C C . GLY A 1 178 ? 20.282 8.136 -10.434 1.00 84.38 178 GLY A C 1
ATOM 1314 O O . GLY A 1 178 ? 19.875 7.007 -10.705 1.00 84.38 178 GLY A O 1
ATOM 1315 N N . GLN A 1 179 ? 20.751 8.433 -9.218 1.00 85.00 179 GLN A N 1
ATOM 1316 C CA . GLN A 1 179 ? 20.835 7.440 -8.140 1.00 85.00 179 GLN A CA 1
ATOM 1317 C C . GLN A 1 179 ? 19.445 6.977 -7.685 1.00 85.00 179 GLN A C 1
ATOM 1319 O O . GLN A 1 179 ? 19.215 5.783 -7.489 1.00 85.00 179 GLN A O 1
ATOM 1324 N N . ALA A 1 180 ? 18.487 7.905 -7.605 1.00 88.00 180 ALA A N 1
ATOM 1325 C CA . ALA A 1 180 ? 17.092 7.572 -7.349 1.00 88.00 180 ALA A CA 1
ATOM 1326 C C . ALA A 1 180 ? 16.493 6.742 -8.497 1.00 88.00 180 ALA A C 1
ATOM 1328 O O . ALA A 1 180 ? 15.692 5.844 -8.250 1.00 88.00 180 ALA A O 1
ATOM 1329 N N . GLY A 1 181 ? 16.908 6.980 -9.746 1.00 88.38 181 GLY A N 1
ATOM 1330 C CA . GLY A 1 181 ? 16.478 6.178 -10.893 1.00 88.38 181 GLY A CA 1
ATOM 1331 C C . GLY A 1 181 ? 16.983 4.733 -10.869 1.00 88.38 181 GLY A C 1
ATOM 1332 O O . GLY A 1 181 ? 16.233 3.815 -11.212 1.00 88.38 181 GLY A O 1
ATOM 1333 N N . LEU A 1 182 ? 18.214 4.493 -10.405 1.00 88.56 182 LEU A N 1
ATOM 1334 C CA . LEU A 1 182 ? 18.719 3.133 -10.165 1.00 88.56 182 LEU A CA 1
ATOM 1335 C C . LEU A 1 182 ? 17.932 2.429 -9.053 1.00 88.56 182 LEU A C 1
ATOM 1337 O O . LEU A 1 182 ? 17.563 1.260 -9.204 1.00 88.56 182 LEU A O 1
ATOM 1341 N N . LEU A 1 183 ? 17.616 3.143 -7.971 1.00 89.56 183 LEU A N 1
ATOM 1342 C CA . LEU A 1 183 ? 16.775 2.626 -6.889 1.00 89.56 183 LEU A CA 1
ATOM 1343 C C . LEU A 1 183 ? 15.354 2.310 -7.369 1.00 89.56 183 LEU A C 1
ATOM 1345 O O . LEU A 1 183 ? 14.846 1.238 -7.052 1.00 89.56 183 LEU A O 1
ATOM 1349 N N . TRP A 1 184 ? 14.746 3.173 -8.189 1.00 90.44 184 TRP A N 1
ATOM 1350 C CA . TRP A 1 184 ? 13.438 2.925 -8.805 1.00 90.44 184 TRP A CA 1
ATOM 1351 C C . TRP A 1 184 ? 13.412 1.616 -9.585 1.00 90.44 184 TRP A C 1
ATOM 1353 O O . TRP A 1 184 ? 12.561 0.766 -9.343 1.00 90.44 184 TRP A O 1
ATOM 1363 N N . ARG A 1 185 ? 14.386 1.403 -10.475 1.00 90.12 185 ARG A N 1
ATOM 1364 C CA . ARG A 1 185 ? 14.467 0.164 -11.267 1.00 90.12 185 ARG A CA 1
ATOM 1365 C C . ARG A 1 185 ? 14.711 -1.062 -10.399 1.00 90.12 185 ARG A C 1
ATOM 1367 O O . ARG A 1 185 ? 14.134 -2.116 -10.649 1.00 90.12 185 ARG A O 1
ATOM 1374 N N . SER A 1 186 ? 15.541 -0.914 -9.371 1.00 91.31 186 SER A N 1
ATOM 1375 C CA . SER A 1 186 ? 15.798 -1.979 -8.400 1.00 91.31 186 SER A CA 1
ATOM 1376 C C . SER A 1 186 ? 14.516 -2.356 -7.651 1.00 91.31 186 SER A C 1
ATOM 1378 O O . SER A 1 186 ? 14.220 -3.540 -7.482 1.00 91.31 186 SER A O 1
ATOM 1380 N N . TYR A 1 187 ? 13.717 -1.359 -7.264 1.00 91.00 187 TYR A N 1
ATOM 1381 C CA . TYR A 1 187 ? 12.422 -1.556 -6.625 1.00 91.00 187 TYR A CA 1
ATOM 1382 C C . TYR A 1 187 ? 11.411 -2.234 -7.557 1.00 91.00 187 TYR A C 1
ATOM 1384 O O . TYR A 1 187 ? 10.786 -3.205 -7.144 1.00 91.00 187 TYR A O 1
ATOM 1392 N N . GLU A 1 188 ? 11.297 -1.800 -8.814 1.00 88.75 188 GLU A N 1
ATOM 1393 C CA . GLU A 1 188 ? 10.406 -2.400 -9.823 1.00 88.75 188 GLU A CA 1
ATOM 1394 C C . GLU A 1 188 ? 10.685 -3.894 -10.040 1.00 88.75 188 GLU A C 1
ATOM 1396 O O . GLU A 1 188 ? 9.760 -4.710 -10.101 1.00 88.75 188 GLU A O 1
ATOM 1401 N N . VAL A 1 189 ? 11.965 -4.285 -10.084 1.00 92.62 189 VAL A N 1
ATOM 1402 C CA . VAL A 1 189 ? 12.357 -5.702 -10.139 1.00 92.62 189 VAL A CA 1
ATOM 1403 C C . VAL A 1 189 ? 11.991 -6.407 -8.834 1.00 92.62 189 VAL A C 1
ATOM 1405 O O . VAL A 1 189 ? 11.420 -7.497 -8.854 1.00 92.62 189 VAL A O 1
ATOM 1408 N N . TYR A 1 190 ? 12.290 -5.808 -7.682 1.00 91.44 190 TYR A N 1
ATOM 1409 C CA . TYR A 1 190 ? 12.030 -6.425 -6.383 1.00 91.44 190 TYR A CA 1
ATOM 1410 C C . TYR A 1 190 ? 10.532 -6.626 -6.096 1.00 91.44 190 TYR A C 1
ATOM 1412 O O . TYR A 1 190 ? 10.161 -7.663 -5.534 1.00 91.44 190 TYR A O 1
ATOM 1420 N N . ALA A 1 191 ? 9.686 -5.680 -6.510 1.00 90.00 191 ALA A N 1
ATOM 1421 C CA . ALA A 1 191 ? 8.248 -5.642 -6.255 1.00 90.00 191 ALA A CA 1
ATOM 1422 C C . ALA A 1 191 ? 7.460 -6.758 -6.963 1.00 90.00 191 ALA A C 1
ATOM 1424 O O . ALA A 1 191 ? 6.336 -7.063 -6.559 1.00 90.00 191 ALA A O 1
ATOM 1425 N N . GLN A 1 192 ? 8.036 -7.409 -7.978 1.00 92.31 192 GLN A N 1
ATOM 1426 C CA . GLN A 1 192 ? 7.380 -8.519 -8.669 1.00 92.31 192 GLN A CA 1
ATOM 1427 C C . GLN A 1 192 ? 7.160 -9.723 -7.740 1.00 92.31 192 GLN A C 1
ATOM 1429 O O . GLN A 1 192 ? 8.032 -10.120 -6.967 1.00 92.31 192 GLN A O 1
ATOM 1434 N N . ILE A 1 193 ? 5.999 -10.366 -7.875 1.00 89.31 193 ILE A N 1
ATOM 1435 C CA . ILE A 1 193 ? 5.559 -11.465 -6.994 1.00 89.31 193 ILE A CA 1
ATOM 1436 C C . ILE A 1 193 ? 6.359 -12.762 -7.232 1.00 89.31 193 ILE A C 1
ATOM 1438 O O . ILE A 1 193 ? 6.520 -13.568 -6.322 1.00 89.31 193 ILE A O 1
ATOM 1442 N N . SER A 1 194 ? 6.881 -12.977 -8.447 1.00 94.31 194 SER A N 1
ATOM 1443 C CA . SER A 1 194 ? 7.512 -14.24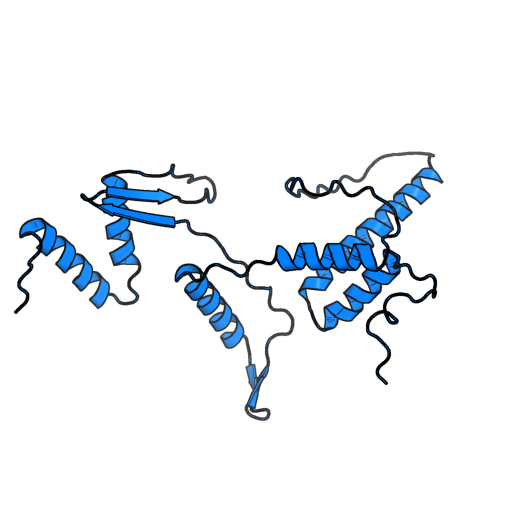1 -8.861 1.00 94.31 194 SER A CA 1
ATOM 1444 C C . SER A 1 194 ? 8.940 -14.044 -9.355 1.00 94.31 194 SER A C 1
ATOM 1446 O O . SER A 1 194 ? 9.203 -13.123 -10.127 1.00 94.31 194 SER A O 1
ATOM 1448 N N . TRP A 1 195 ? 9.839 -14.962 -8.985 1.00 94.19 195 TRP A N 1
ATOM 1449 C CA . TRP A 1 195 ? 11.248 -14.956 -9.395 1.00 94.19 195 TRP A CA 1
ATOM 1450 C C . TRP A 1 195 ? 11.438 -14.916 -10.916 1.00 94.19 195 TRP A C 1
ATOM 1452 O O . TRP A 1 195 ? 12.223 -14.118 -11.423 1.00 94.19 195 TRP A O 1
ATOM 1462 N N . GLY A 1 196 ? 10.653 -15.695 -11.668 1.00 95.06 196 GLY A N 1
ATOM 1463 C CA . GLY A 1 196 ? 10.723 -15.681 -13.131 1.00 95.06 196 GLY A CA 1
ATOM 1464 C C . GLY A 1 196 ? 10.379 -14.311 -13.728 1.00 95.06 196 GLY A C 1
ATOM 1465 O O . GLY A 1 196 ? 11.004 -13.884 -14.694 1.00 95.06 196 GLY A O 1
ATOM 1466 N N . LYS A 1 197 ? 9.432 -13.579 -13.122 1.00 92.25 197 LYS A N 1
ATOM 1467 C CA . LYS A 1 197 ? 9.101 -12.206 -13.538 1.00 92.25 197 LYS A CA 1
ATOM 1468 C C . LYS A 1 197 ? 10.235 -11.238 -13.204 1.00 92.25 197 LYS A C 1
ATOM 1470 O O . LYS A 1 197 ? 10.569 -10.415 -14.046 1.00 92.25 197 LYS A O 1
ATOM 1475 N N . LYS A 1 198 ? 10.876 -11.387 -12.037 1.00 94.94 198 LYS A N 1
ATOM 1476 C CA . LYS A 1 198 ? 12.050 -10.580 -11.653 1.00 94.94 198 LYS A CA 1
ATOM 1477 C C . LYS A 1 198 ? 13.160 -10.679 -12.694 1.00 94.94 198 LYS A C 1
ATOM 1479 O O . LYS A 1 198 ? 13.643 -9.656 -13.164 1.00 94.94 198 LYS A O 1
ATOM 1484 N N . LEU A 1 199 ? 13.511 -11.902 -13.096 1.00 95.06 199 LEU A N 1
ATOM 1485 C CA . LEU A 1 199 ? 14.558 -12.136 -14.093 1.00 95.06 199 LEU A CA 1
ATOM 1486 C C . LEU A 1 199 ? 14.194 -11.580 -15.473 1.00 95.06 199 LEU A C 1
ATOM 1488 O O . LEU A 1 199 ? 15.050 -10.992 -16.126 1.00 95.06 199 LEU A O 1
ATOM 1492 N N . ARG A 1 200 ? 12.934 -11.718 -15.906 1.00 92.69 200 ARG A N 1
ATOM 1493 C CA . ARG A 1 200 ? 12.470 -11.154 -17.187 1.00 92.69 200 ARG A CA 1
ATOM 1494 C C . ARG A 1 200 ? 12.579 -9.630 -17.210 1.00 92.69 200 ARG A C 1
ATOM 1496 O O . ARG A 1 200 ? 13.195 -9.092 -18.120 1.00 92.69 200 ARG A O 1
ATOM 1503 N N . VAL A 1 201 ? 12.075 -8.954 -16.178 1.00 93.06 201 VAL A N 1
ATOM 1504 C CA . VAL A 1 201 ? 12.147 -7.485 -16.063 1.00 93.06 201 VAL A CA 1
ATOM 1505 C C . VAL A 1 201 ? 13.604 -7.013 -15.978 1.00 93.06 201 VAL A C 1
ATOM 1507 O O . VAL A 1 201 ? 13.999 -6.066 -16.657 1.00 93.06 201 VAL A O 1
ATOM 1510 N N . ALA A 1 202 ? 14.443 -7.698 -15.194 1.00 93.12 202 ALA A N 1
ATOM 1511 C CA . ALA A 1 202 ? 15.869 -7.385 -15.111 1.00 93.12 202 ALA A CA 1
ATOM 1512 C C . ALA A 1 202 ? 16.581 -7.563 -16.466 1.00 93.12 202 ALA A C 1
ATOM 1514 O O . ALA A 1 202 ? 17.365 -6.703 -16.871 1.00 93.12 202 ALA A O 1
ATOM 1515 N N . GLY A 1 203 ? 16.271 -8.641 -17.191 1.00 93.00 203 GLY A N 1
ATOM 1516 C CA . GLY A 1 203 ? 16.786 -8.895 -18.535 1.00 93.00 203 GLY A CA 1
ATOM 1517 C C . GLY A 1 203 ? 16.350 -7.832 -19.543 1.00 93.00 203 GLY A C 1
ATOM 1518 O O . GLY A 1 203 ? 17.163 -7.380 -20.347 1.00 93.00 203 GLY A O 1
ATOM 1519 N N . GLU A 1 204 ? 15.106 -7.361 -19.470 1.00 89.88 204 GLU A N 1
ATOM 1520 C CA . GLU A 1 204 ? 14.614 -6.258 -20.301 1.00 89.88 204 GLU A CA 1
ATOM 1521 C C . GLU A 1 204 ? 15.357 -4.949 -20.023 1.00 89.88 204 GLU A C 1
ATOM 1523 O O . GLU A 1 204 ? 15.738 -4.251 -20.969 1.00 89.88 204 GLU A O 1
ATOM 1528 N N . PHE A 1 205 ? 15.627 -4.626 -18.755 1.00 88.88 205 PHE A N 1
ATOM 1529 C CA . PHE A 1 205 ? 16.432 -3.455 -18.406 1.00 88.88 205 PHE A CA 1
ATOM 1530 C C . PHE A 1 205 ? 17.867 -3.567 -18.913 1.00 88.88 205 PHE A C 1
ATOM 1532 O O . PHE A 1 205 ? 18.384 -2.592 -19.461 1.00 88.88 205 PHE A O 1
ATOM 1539 N N . LEU A 1 206 ? 18.489 -4.741 -18.785 1.00 90.88 206 LEU A N 1
ATOM 1540 C CA . LEU A 1 206 ? 19.838 -4.988 -19.290 1.00 90.88 206 LEU A CA 1
ATOM 1541 C C . LEU A 1 206 ? 19.891 -4.864 -20.817 1.00 90.88 206 LEU A C 1
ATOM 1543 O O . LEU A 1 206 ? 20.724 -4.132 -21.349 1.00 90.88 206 LEU A O 1
ATOM 1547 N N . ARG A 1 207 ? 18.952 -5.503 -21.524 1.00 90.25 207 ARG A N 1
ATOM 1548 C CA . ARG A 1 207 ? 18.843 -5.424 -22.985 1.00 90.25 207 ARG A CA 1
ATOM 1549 C C . ARG A 1 207 ? 18.642 -3.986 -23.451 1.00 90.25 207 ARG A C 1
ATOM 1551 O O . ARG A 1 207 ? 19.313 -3.552 -24.376 1.00 90.25 207 ARG A O 1
ATOM 1558 N N . THR A 1 208 ? 17.759 -3.240 -22.788 1.00 88.62 208 THR A N 1
ATOM 1559 C CA . THR A 1 208 ? 17.469 -1.841 -23.139 1.00 88.62 208 THR A CA 1
ATOM 1560 C C . THR A 1 208 ? 18.666 -0.926 -22.877 1.00 88.62 208 THR A C 1
ATOM 1562 O O . THR A 1 208 ? 18.848 0.058 -23.588 1.00 88.62 208 THR A O 1
ATOM 1565 N N . LYS A 1 209 ? 19.502 -1.239 -21.880 1.00 86.69 209 LYS A N 1
ATOM 1566 C CA . LYS A 1 209 ? 20.739 -0.497 -21.600 1.00 86.69 209 LYS A CA 1
ATOM 1567 C C . LYS A 1 209 ? 21.850 -0.787 -22.606 1.00 86.69 209 LYS A C 1
ATOM 1569 O O . LYS A 1 209 ? 22.560 0.140 -22.969 1.00 86.69 209 LYS A O 1
ATOM 1574 N N . LEU A 1 210 ? 21.987 -2.037 -23.047 1.00 88.75 210 LEU A N 1
ATOM 1575 C CA . LEU A 1 210 ? 23.035 -2.443 -23.989 1.00 88.75 210 LEU A CA 1
ATOM 1576 C C . LEU A 1 210 ? 22.693 -2.109 -25.446 1.00 88.75 210 LEU A C 1
ATOM 1578 O O . LEU A 1 210 ? 23.556 -1.650 -26.183 1.00 88.75 210 LEU A O 1
ATOM 1582 N N . PHE A 1 211 ? 21.443 -2.327 -25.856 1.00 87.81 211 PHE A N 1
ATOM 1583 C CA . PHE A 1 211 ? 21.020 -2.240 -27.260 1.00 87.81 211 PHE A CA 1
ATOM 1584 C C . PHE A 1 211 ? 20.044 -1.091 -27.543 1.00 87.81 211 PHE A C 1
ATOM 1586 O O . PHE A 1 211 ? 19.615 -0.916 -28.679 1.00 87.81 211 PHE A O 1
ATOM 1593 N N . GLY A 1 212 ? 19.664 -0.312 -26.527 1.00 84.31 212 GLY A N 1
ATOM 1594 C CA . GLY A 1 212 ? 18.592 0.673 -26.650 1.00 84.31 212 GLY A CA 1
ATOM 1595 C C . GLY A 1 212 ? 17.195 0.038 -26.643 1.00 84.31 212 GLY A C 1
ATOM 1596 O O . GLY A 1 212 ? 17.018 -1.181 -26.544 1.00 84.31 212 GLY A O 1
ATOM 1597 N N . ARG A 1 213 ? 16.157 0.882 -26.685 1.00 82.12 213 ARG A N 1
ATOM 1598 C CA . ARG A 1 213 ? 14.761 0.422 -26.675 1.00 82.12 213 ARG A CA 1
ATOM 1599 C C . ARG A 1 213 ? 14.379 -0.029 -28.085 1.00 82.12 213 ARG A C 1
ATOM 1601 O O . ARG A 1 213 ? 14.432 0.765 -29.015 1.00 82.12 213 ARG A O 1
ATOM 1608 N N . ASN A 1 214 ? 13.990 -1.292 -28.242 1.00 75.81 214 ASN A N 1
ATOM 1609 C CA . ASN A 1 214 ? 13.486 -1.784 -29.523 1.00 75.81 214 ASN A CA 1
ATOM 1610 C C . ASN A 1 214 ? 12.033 -1.322 -29.705 1.00 75.81 214 ASN A C 1
ATOM 1612 O O . ASN A 1 214 ? 11.183 -1.654 -28.881 1.00 75.81 214 ASN A O 1
ATOM 1616 N N . PHE A 1 215 ? 11.766 -0.551 -30.761 1.00 68.50 215 PHE A N 1
ATOM 1617 C CA . PHE A 1 215 ? 10.440 -0.024 -31.117 1.00 68.50 215 PHE A CA 1
ATOM 1618 C C . PHE A 1 215 ? 9.845 -0.728 -32.349 1.00 68.50 215 PHE A C 1
ATOM 1620 O O . PHE A 1 215 ? 9.120 -0.107 -33.123 1.00 68.50 215 PHE A O 1
ATOM 1627 N N . SER A 1 216 ? 10.182 -1.996 -32.588 1.00 67.19 216 SER A N 1
ATOM 1628 C CA . SER A 1 216 ? 9.607 -2.748 -33.704 1.00 67.19 216 SER A CA 1
ATOM 1629 C C . SER A 1 216 ? 8.138 -3.061 -33.402 1.00 67.19 216 SER A C 1
ATOM 1631 O O . SER A 1 216 ? 7.833 -4.047 -32.736 1.00 67.19 216 SER A O 1
ATOM 1633 N N . ASN A 1 217 ? 7.245 -2.180 -33.847 1.00 59.34 217 ASN A N 1
ATOM 1634 C CA . ASN A 1 217 ? 5.809 -2.423 -33.915 1.00 59.34 217 ASN A CA 1
ATOM 1635 C C . ASN A 1 217 ? 5.518 -3.188 -35.212 1.00 59.34 217 ASN A C 1
ATOM 1637 O O . ASN A 1 217 ? 5.156 -2.556 -36.199 1.00 59.34 217 ASN A O 1
ATOM 1641 N N . PHE A 1 218 ? 5.729 -4.503 -35.229 1.00 46.88 218 PHE A N 1
ATOM 1642 C CA . PHE A 1 218 ? 5.280 -5.392 -36.304 1.00 46.88 218 PHE A CA 1
ATOM 1643 C C . PHE A 1 218 ? 4.967 -6.772 -35.736 1.00 46.88 218 PHE A C 1
ATOM 1645 O O . PHE A 1 218 ? 5.763 -7.241 -34.889 1.00 46.88 218 PHE A O 1
#

Foldseek 3Di:
DDDDPPPQQDPPPPQWHALVSVLVVLVVCCVVVVVSPVVSVVSVVVVVVVVVVVVVVVVPDDDDDDDDDDDDDDPPPPPDPPDRIDGPVRVVVVVVVVVVVPDDDDPDPLVVVQVVVLVVVQQVQWDQDPVVNDTHTDPDDDDRDDDDQWDKADPDPCWIWTDGPDDPPPPDDTDTTNVSSVVVLVCVLVVDPDPVSSVVSVVQVVCCVVPNDDPPPD

Radius of gyration: 27.35 Å; chains: 1; bounding box: 64×53×89 Å